Protein AF-A0A7X8YZY7-F1 (afdb_monomer)

Mean predicted aligned error: 15.04 Å

Nearest PDB structures (foldseek):
  6v8i-assembly1_AC  TM=5.244E-01  e=3.153E-03  Dubowvirus dv80alpha
  6j0n-assembly1_b  TM=5.490E-01  e=1.241E-02  Photorhabdus asymbiotica subsp. asymbiotica ATCC 43949
  4v96-assembly1_AX  TM=5.575E-01  e=2.760E-02  Lactococcus phage TP901-1
  8hdr-assembly1_1  TM=3.682E-01  e=1.241E-02  uncultured cyanophage
  2x53-assembly1_U  TM=4.444E-01  e=3.036E-01  Lactococcus virus P2

Foldseek 3Di:
DALVVQQLVQLLVLQQPDDDPPGRPFPEEEEDEDDDPVVVLVVCVPDDPQYKYKYFDCVVVDCVVVPDFPDFGIKIKTKDFPPDDVVCQQPNDPPGDHSVNVVVSSQVSQQQDDTSNFKHKHWDDKDWDDHPPRMTMIMTIITIDGCLLQDQKDWQNHRLADRRWDKDKDKADFDWDWDWDDDPPDPDTDTDTPGTFKIKIKIWGKGKDLDPVRVVVSVVVLVVQLVVQDWTWIQGSVRDTQGRKGWPDKDWDDDWDADPPRRIIMTTIMIMIMRTDD

Sequence (278 aa):
MNSWTAIEAAVRSVLAGLTQGESGLLATVKGQTWRERKAVLAALARERLPAAYVLTVGRDTGEKELRRPGRHLLNVWLAERSLRSEQEGWGGGEEVTGLLTLAARVAEALEGSIVDGDRRLRLIDEQPVSGPVGLLVWEQRYALSRQAEMVAPTFGGRALAGADSEMRVELGPLVRAGSYFAFPGVNGVFERNLGLRQRSIIWRGRLRASDDAALNAIEADIEGELADGQAGAMIDAWGRSHGSCVIRSYKRVGPRGRDELDGSALQDGEIEFVQLLG

Structure (mmCIF, N/CA/C/O backbone):
data_AF-A0A7X8YZY7-F1
#
_entry.id   AF-A0A7X8YZY7-F1
#
loop_
_atom_site.group_PDB
_atom_site.id
_atom_site.type_symbol
_atom_site.label_atom_id
_atom_site.label_alt_id
_atom_site.label_comp_id
_atom_site.label_asym_id
_atom_site.label_entity_id
_atom_site.label_seq_id
_atom_site.pdbx_PDB_ins_code
_atom_site.Cartn_x
_atom_site.Cartn_y
_atom_site.Cartn_z
_atom_site.occupancy
_atom_site.B_iso_or_equiv
_atom_site.auth_seq_id
_atom_site.auth_comp_id
_atom_site.auth_asym_id
_atom_site.auth_atom_id
_atom_site.pdbx_PDB_model_num
ATOM 1 N N . MET A 1 1 ? -3.995 -20.242 -5.921 1.00 53.00 1 MET A N 1
ATOM 2 C CA . MET A 1 1 ? -2.724 -19.629 -6.375 1.00 53.00 1 MET A CA 1
ATOM 3 C C . MET A 1 1 ? -2.123 -18.912 -5.167 1.00 53.00 1 MET A C 1
ATOM 5 O O . MET A 1 1 ? -2.901 -18.369 -4.398 1.00 53.00 1 MET A O 1
ATOM 9 N N . ASN A 1 2 ? -0.813 -18.999 -4.907 1.00 72.38 2 ASN A N 1
ATOM 10 C CA . ASN A 1 2 ? -0.202 -18.349 -3.731 1.00 72.38 2 ASN A CA 1
ATOM 11 C C . ASN A 1 2 ? -0.193 -16.821 -3.949 1.00 72.38 2 ASN A C 1
ATOM 13 O O . ASN A 1 2 ? 0.110 -16.382 -5.060 1.00 72.38 2 ASN A O 1
ATOM 17 N N . SER A 1 3 ? -0.507 -16.019 -2.931 1.00 74.69 3 SER A N 1
ATOM 18 C CA . SER A 1 3 ? -0.567 -14.547 -3.029 1.00 74.69 3 SER A CA 1
ATOM 19 C C . SER A 1 3 ? 0.730 -13.946 -3.593 1.00 74.69 3 SER A C 1
ATOM 21 O O . SER A 1 3 ? 0.697 -13.083 -4.462 1.00 74.69 3 SER A O 1
ATOM 23 N N . TRP A 1 4 ? 1.894 -14.507 -3.249 1.00 79.31 4 TRP A N 1
ATOM 24 C CA . TRP A 1 4 ? 3.181 -14.117 -3.844 1.00 79.31 4 TRP A CA 1
ATOM 25 C C . TRP A 1 4 ? 3.262 -14.306 -5.363 1.00 79.31 4 TRP A C 1
ATOM 27 O O . TRP A 1 4 ? 3.805 -13.457 -6.063 1.00 79.31 4 TRP A O 1
ATOM 37 N N . THR A 1 5 ? 2.718 -15.409 -5.885 1.00 83.25 5 THR A N 1
ATOM 38 C CA . THR A 1 5 ? 2.695 -15.661 -7.336 1.00 83.25 5 THR A CA 1
ATOM 39 C C . THR A 1 5 ? 1.708 -14.753 -8.064 1.00 83.25 5 THR A C 1
ATOM 41 O O . THR A 1 5 ? 1.965 -14.393 -9.208 1.00 83.25 5 THR A O 1
ATOM 44 N N . ALA A 1 6 ? 0.617 -14.352 -7.405 1.00 84.62 6 ALA A N 1
ATOM 45 C CA . ALA A 1 6 ? -0.346 -13.406 -7.958 1.00 84.62 6 ALA A CA 1
ATOM 46 C C . ALA A 1 6 ? 0.235 -11.984 -8.025 1.00 84.62 6 ALA A C 1
ATOM 48 O O . ALA A 1 6 ? 0.139 -11.339 -9.065 1.00 84.62 6 ALA A O 1
ATOM 49 N N . ILE A 1 7 ? 0.922 -11.539 -6.965 1.00 86.19 7 ILE A N 1
ATOM 50 C CA . ILE A 1 7 ? 1.649 -10.260 -6.938 1.00 86.19 7 ILE A CA 1
ATOM 51 C C . ILE A 1 7 ? 2.710 -10.225 -8.044 1.00 86.19 7 ILE A C 1
ATOM 53 O O . ILE A 1 7 ? 2.736 -9.295 -8.844 1.00 86.19 7 ILE A O 1
ATOM 57 N N . GLU A 1 8 ? 3.563 -11.252 -8.125 1.00 90.12 8 GLU A N 1
ATOM 58 C CA . GLU A 1 8 ? 4.605 -11.344 -9.155 1.00 90.12 8 GLU A CA 1
ATOM 59 C C . GLU A 1 8 ? 4.004 -11.289 -10.568 1.00 90.12 8 GLU A C 1
ATOM 61 O O . GLU A 1 8 ? 4.487 -10.542 -11.417 1.00 90.12 8 GLU A O 1
ATOM 66 N N . ALA A 1 9 ? 2.931 -12.043 -10.823 1.00 89.12 9 ALA A N 1
ATOM 67 C CA . ALA A 1 9 ? 2.257 -12.051 -12.117 1.00 89.12 9 ALA A CA 1
ATOM 68 C C . ALA A 1 9 ? 1.638 -10.688 -12.466 1.00 89.12 9 ALA A C 1
ATOM 70 O O . ALA A 1 9 ? 1.781 -10.238 -13.602 1.00 89.12 9 ALA A O 1
ATOM 71 N N . ALA A 1 10 ? 1.007 -10.017 -11.500 1.00 90.19 10 ALA A N 1
ATOM 72 C CA . ALA A 1 10 ? 0.410 -8.699 -11.695 1.00 90.19 10 ALA A CA 1
ATOM 73 C C . ALA A 1 10 ? 1.472 -7.648 -12.049 1.00 90.19 10 ALA A C 1
ATOM 75 O O . ALA A 1 10 ? 1.340 -6.965 -13.062 1.00 90.19 10 ALA A O 1
ATOM 76 N N . VAL A 1 11 ? 2.575 -7.589 -11.294 1.00 91.81 11 VAL A N 1
ATOM 77 C CA . VAL A 1 11 ? 3.687 -6.666 -11.585 1.00 91.81 11 VAL A CA 1
ATOM 78 C C . VAL A 1 11 ? 4.278 -6.945 -12.960 1.00 91.81 11 VAL A C 1
ATOM 80 O O . VAL A 1 11 ? 4.468 -6.027 -13.752 1.00 91.81 11 VAL A O 1
ATOM 83 N N . ARG A 1 12 ? 4.519 -8.217 -13.295 1.00 93.69 12 ARG A N 1
ATOM 84 C CA . ARG A 1 12 ? 5.022 -8.587 -14.625 1.00 93.69 12 ARG A CA 1
ATOM 85 C C . ARG A 1 12 ? 4.072 -8.160 -15.740 1.00 93.69 12 ARG A C 1
ATOM 87 O O . ARG A 1 12 ? 4.550 -7.748 -16.789 1.00 93.69 12 ARG A O 1
ATOM 94 N N . SER A 1 13 ? 2.762 -8.254 -15.518 1.00 91.19 13 SER A N 1
ATOM 95 C CA . SER A 1 13 ? 1.757 -7.810 -16.483 1.00 91.19 13 SER A CA 1
ATOM 96 C C . SER A 1 13 ? 1.811 -6.300 -16.704 1.00 91.19 13 SER A C 1
ATOM 98 O O . SER A 1 13 ? 1.762 -5.869 -17.852 1.00 91.19 13 SER A O 1
ATOM 100 N N . VAL A 1 14 ? 1.951 -5.505 -15.636 1.00 91.44 14 VAL A N 1
ATOM 101 C CA . VAL A 1 14 ? 2.101 -4.043 -15.743 1.00 91.44 14 VAL A CA 1
ATOM 102 C C . VAL A 1 14 ? 3.356 -3.699 -16.546 1.00 91.44 14 VAL A C 1
ATOM 104 O O . VAL A 1 14 ? 3.281 -2.965 -17.526 1.00 91.44 14 VAL A O 1
ATOM 107 N N . LEU A 1 15 ? 4.495 -4.301 -16.195 1.00 93.31 15 LEU A N 1
ATOM 108 C CA . LEU A 1 15 ? 5.773 -4.051 -16.869 1.00 93.31 15 LEU A CA 1
ATOM 109 C C . LEU A 1 15 ? 5.773 -4.485 -18.339 1.00 93.31 15 LEU A C 1
ATOM 111 O O . LEU A 1 15 ? 6.316 -3.783 -19.187 1.00 93.31 15 LEU A O 1
ATOM 115 N N . ALA A 1 16 ? 5.163 -5.629 -18.655 1.00 91.06 16 ALA A N 1
ATOM 116 C CA . ALA A 1 16 ? 5.052 -6.119 -20.028 1.00 91.06 16 ALA A CA 1
ATOM 117 C C . ALA A 1 16 ? 4.124 -5.252 -20.898 1.00 91.06 16 ALA A C 1
ATOM 119 O O . ALA A 1 16 ? 4.235 -5.289 -22.120 1.00 91.06 16 ALA A O 1
ATOM 120 N N . GLY A 1 17 ? 3.221 -4.482 -20.279 1.00 90.00 17 GLY A N 1
ATOM 121 C CA . GLY A 1 17 ? 2.345 -3.531 -20.962 1.00 90.00 17 GLY A CA 1
ATOM 122 C C . GLY A 1 17 ? 3.005 -2.189 -21.293 1.00 90.00 17 GLY A C 1
ATOM 123 O O . GLY A 1 17 ? 2.413 -1.393 -22.021 1.00 90.00 17 GLY A O 1
ATOM 124 N N . LEU A 1 18 ? 4.214 -1.917 -20.788 1.00 90.31 18 LEU A N 1
ATOM 125 C CA . LEU A 1 18 ? 4.919 -0.669 -21.074 1.00 90.31 18 LEU A CA 1
ATOM 126 C C . LEU A 1 18 ? 5.416 -0.643 -22.517 1.00 90.31 18 LEU A C 1
ATOM 128 O O . LEU A 1 18 ? 6.066 -1.578 -22.986 1.00 90.31 18 LEU A O 1
ATOM 132 N N . THR A 1 19 ? 5.146 0.460 -23.211 1.00 87.81 19 THR A N 1
ATOM 133 C CA . THR A 1 19 ? 5.473 0.642 -24.628 1.00 87.81 19 THR A CA 1
ATOM 134 C C . THR A 1 19 ? 6.250 1.934 -24.874 1.00 87.81 19 THR A C 1
ATOM 136 O O . THR A 1 19 ? 6.157 2.908 -24.124 1.00 87.81 19 THR A O 1
ATOM 139 N N . GLN A 1 20 ? 7.042 1.925 -25.943 1.00 81.12 20 GLN A N 1
ATOM 140 C CA . GLN A 1 20 ? 7.715 3.076 -26.530 1.00 81.12 20 GLN A CA 1
ATOM 141 C C . GLN A 1 20 ? 7.409 3.075 -28.034 1.00 81.12 20 GLN A C 1
ATOM 143 O O . GLN A 1 20 ? 7.923 2.246 -28.792 1.00 81.12 20 GLN A O 1
ATOM 148 N N . GLY A 1 21 ? 6.519 3.976 -28.458 1.00 81.75 21 GLY A N 1
ATOM 149 C CA . GLY A 1 21 ? 5.945 3.941 -29.805 1.00 81.75 21 GLY A CA 1
ATOM 150 C C . GLY A 1 21 ? 5.121 2.667 -30.019 1.00 81.75 21 GLY A C 1
ATOM 151 O O . GLY A 1 21 ? 4.280 2.329 -29.193 1.00 81.75 21 GLY A O 1
ATOM 152 N N . GLU A 1 22 ? 5.392 1.941 -31.104 1.00 76.62 22 GLU A N 1
ATOM 153 C CA . GLU A 1 22 ? 4.719 0.672 -31.437 1.00 76.62 22 GLU A CA 1
ATOM 154 C C . GLU A 1 22 ? 5.388 -0.564 -30.803 1.00 76.62 22 GLU A C 1
ATOM 156 O O . GLU A 1 22 ? 4.932 -1.692 -30.986 1.00 76.62 22 GLU A O 1
ATOM 161 N N . SER A 1 23 ? 6.484 -0.370 -30.062 1.00 82.12 23 SER A N 1
ATOM 162 C CA . SER A 1 23 ? 7.298 -1.451 -29.500 1.00 82.12 23 SER A CA 1
ATOM 163 C C . SER A 1 23 ? 7.207 -1.518 -27.975 1.00 82.12 23 SER A C 1
ATOM 165 O O . SER A 1 23 ? 6.950 -0.515 -27.311 1.00 82.12 23 SER A O 1
ATOM 167 N N . GLY A 1 24 ? 7.411 -2.706 -27.401 1.00 84.88 24 GLY A N 1
ATOM 168 C CA . GLY A 1 24 ? 7.498 -2.874 -25.949 1.00 84.88 24 GLY A CA 1
ATOM 169 C C . GLY A 1 24 ? 8.742 -2.183 -25.389 1.00 84.88 24 GLY A C 1
ATOM 170 O O . GLY A 1 24 ? 9.829 -2.328 -25.943 1.00 84.88 24 GLY A O 1
ATOM 171 N N . LEU A 1 25 ? 8.583 -1.460 -24.280 1.00 87.44 25 LEU A N 1
ATOM 172 C CA . LEU A 1 25 ? 9.667 -0.739 -23.606 1.00 87.44 25 LEU A CA 1
ATOM 173 C C . LEU A 1 25 ? 10.732 -1.701 -23.049 1.00 87.44 25 LEU A C 1
ATOM 175 O O . LEU A 1 25 ? 11.916 -1.383 -23.021 1.00 87.44 25 LEU A O 1
ATOM 179 N N . LEU A 1 26 ? 10.305 -2.887 -22.606 1.00 90.62 26 LEU A N 1
ATOM 180 C CA . LEU A 1 26 ? 11.163 -3.944 -22.077 1.00 90.62 26 LEU A CA 1
ATOM 181 C C . LEU A 1 26 ? 11.112 -5.152 -23.014 1.00 90.62 26 LEU A C 1
ATOM 183 O O . LEU A 1 26 ? 10.039 -5.675 -23.313 1.00 90.62 26 LEU A O 1
ATOM 187 N N . ALA A 1 27 ? 12.276 -5.641 -23.439 1.00 89.81 27 ALA A N 1
ATOM 188 C CA . ALA A 1 27 ? 12.377 -6.840 -24.264 1.00 89.81 27 ALA A CA 1
ATOM 189 C C . ALA A 1 27 ? 12.099 -8.120 -23.460 1.00 89.81 27 ALA A C 1
ATOM 191 O O . ALA A 1 27 ? 11.593 -9.100 -24.011 1.00 89.81 27 ALA A O 1
ATOM 192 N N . THR A 1 28 ? 12.426 -8.117 -22.163 1.00 92.25 28 THR A N 1
ATOM 193 C CA . THR A 1 28 ? 12.235 -9.272 -21.278 1.00 92.25 28 THR A CA 1
ATOM 194 C C . THR A 1 28 ? 11.689 -8.854 -19.916 1.00 92.25 28 THR A C 1
ATOM 196 O O . THR A 1 28 ? 12.276 -8.009 -19.246 1.00 92.25 28 THR A O 1
ATOM 199 N N . VAL A 1 29 ? 10.623 -9.515 -19.450 1.00 92.50 29 VAL A N 1
ATOM 200 C CA . VAL A 1 29 ? 10.089 -9.350 -18.087 1.00 92.50 29 VAL A CA 1
ATOM 201 C C . VAL A 1 29 ? 9.912 -10.715 -17.420 1.00 92.50 29 VAL A C 1
ATOM 203 O O . VAL A 1 29 ? 9.089 -11.536 -17.842 1.00 92.50 29 VAL A O 1
ATOM 206 N N . LYS A 1 30 ? 10.670 -10.973 -16.352 1.00 91.19 30 LYS A N 1
ATOM 207 C CA . LYS A 1 30 ? 10.642 -12.251 -15.621 1.00 91.19 30 LYS A CA 1
ATOM 208 C C . LYS A 1 30 ? 10.439 -12.039 -14.131 1.00 91.19 30 LYS A C 1
ATOM 210 O O . LYS A 1 30 ? 10.778 -10.997 -13.586 1.00 91.19 30 LYS A O 1
ATOM 215 N N . GLY A 1 31 ? 9.878 -13.047 -13.477 1.00 85.75 31 GLY A N 1
ATOM 216 C CA . GLY A 1 31 ? 9.800 -13.104 -12.026 1.00 85.75 31 GLY A CA 1
ATOM 217 C C . GLY A 1 31 ? 10.706 -14.203 -11.494 1.00 85.75 31 GLY A C 1
ATOM 218 O O . GLY A 1 31 ? 10.871 -15.250 -12.126 1.00 85.75 31 GLY A O 1
ATOM 219 N N . GLN A 1 32 ? 11.350 -13.940 -10.364 1.00 81.50 32 GLN A N 1
ATOM 220 C CA . GLN A 1 32 ? 12.267 -14.879 -9.738 1.00 81.50 32 GLN A CA 1
ATOM 221 C C . GLN A 1 32 ? 12.219 -14.722 -8.220 1.00 81.50 32 GLN A C 1
ATOM 223 O O . GLN A 1 32 ? 12.195 -13.623 -7.680 1.00 81.50 32 GLN A O 1
ATOM 228 N N . THR A 1 33 ? 12.246 -15.839 -7.494 1.00 75.31 33 THR A N 1
ATOM 229 C CA . THR A 1 33 ? 12.370 -15.771 -6.032 1.00 75.31 33 THR A CA 1
ATOM 230 C C . THR A 1 33 ? 13.780 -15.331 -5.666 1.00 75.31 33 THR A C 1
ATOM 232 O O . THR A 1 33 ? 14.752 -15.910 -6.161 1.00 75.31 33 THR A O 1
ATOM 235 N N . TRP A 1 34 ? 13.890 -14.324 -4.798 1.00 71.12 34 TRP A N 1
ATOM 236 C CA . TRP A 1 34 ? 15.180 -13.858 -4.309 1.00 71.12 34 TRP A CA 1
ATOM 237 C C . TRP A 1 34 ? 15.916 -14.998 -3.592 1.00 71.12 34 TRP A C 1
ATOM 239 O O . TRP A 1 34 ? 15.429 -15.519 -2.594 1.00 71.12 34 TRP A O 1
ATOM 249 N N . ARG A 1 35 ? 17.082 -15.395 -4.117 1.00 69.75 35 ARG A N 1
ATOM 250 C CA . ARG A 1 35 ? 17.991 -16.361 -3.476 1.00 69.75 35 ARG A CA 1
ATOM 251 C C . ARG A 1 35 ? 19.342 -15.714 -3.223 1.00 69.75 35 ARG A C 1
ATOM 253 O O . ARG A 1 35 ? 19.668 -15.362 -2.098 1.00 69.75 35 ARG A O 1
ATOM 260 N N . GLU A 1 36 ? 20.096 -15.505 -4.300 1.00 80.19 36 GLU A N 1
ATOM 261 C CA . GLU A 1 36 ? 21.426 -14.907 -4.266 1.00 80.19 36 GLU A CA 1
ATOM 262 C C . GLU A 1 36 ? 21.591 -13.880 -5.385 1.00 80.19 36 GLU A C 1
ATOM 264 O O . GLU A 1 36 ? 21.345 -14.168 -6.560 1.00 80.19 36 GLU A O 1
ATOM 269 N N . ARG A 1 37 ? 22.106 -12.699 -5.025 1.00 83.00 37 ARG A N 1
ATOM 270 C CA . ARG A 1 37 ? 22.392 -11.587 -5.945 1.00 83.00 37 ARG A CA 1
ATOM 271 C C . ARG A 1 37 ? 23.213 -12.014 -7.164 1.00 83.00 37 ARG A C 1
ATOM 273 O O . ARG A 1 37 ? 22.888 -11.638 -8.286 1.00 83.00 37 ARG A O 1
ATOM 280 N N . LYS A 1 38 ? 24.253 -12.828 -6.962 1.00 85.69 38 LYS A N 1
ATOM 281 C CA . LYS A 1 38 ? 25.151 -13.278 -8.040 1.00 85.69 38 LYS A CA 1
ATOM 282 C C . LYS A 1 38 ? 24.426 -14.132 -9.085 1.00 85.69 38 LYS A C 1
ATOM 284 O O . LYS A 1 38 ? 24.673 -13.973 -10.277 1.00 85.69 38 LYS A O 1
ATOM 289 N N . ALA A 1 39 ? 23.516 -15.002 -8.648 1.00 85.94 39 ALA A N 1
ATOM 290 C CA . ALA A 1 39 ? 22.736 -15.851 -9.542 1.00 85.94 39 ALA A CA 1
ATOM 291 C C . ALA A 1 39 ? 21.736 -15.033 -10.375 1.00 85.94 39 ALA A C 1
ATOM 293 O O . ALA A 1 39 ? 21.585 -15.287 -11.568 1.00 85.94 39 ALA A O 1
ATOM 294 N N . VAL A 1 40 ? 21.101 -14.026 -9.765 1.00 87.19 40 VAL A N 1
ATOM 295 C CA . VAL A 1 40 ? 20.166 -13.125 -10.458 1.00 87.19 40 VAL A CA 1
ATOM 296 C C . VAL A 1 40 ? 20.893 -12.288 -11.515 1.00 87.19 40 VAL A C 1
ATOM 298 O O . VAL A 1 40 ? 20.447 -12.236 -12.657 1.00 87.19 40 VAL A O 1
ATOM 301 N N . LEU A 1 41 ? 22.057 -11.717 -11.184 1.00 88.56 41 LEU A N 1
ATOM 302 C CA . LEU A 1 41 ? 22.882 -10.973 -12.147 1.00 88.56 41 LEU A CA 1
ATOM 303 C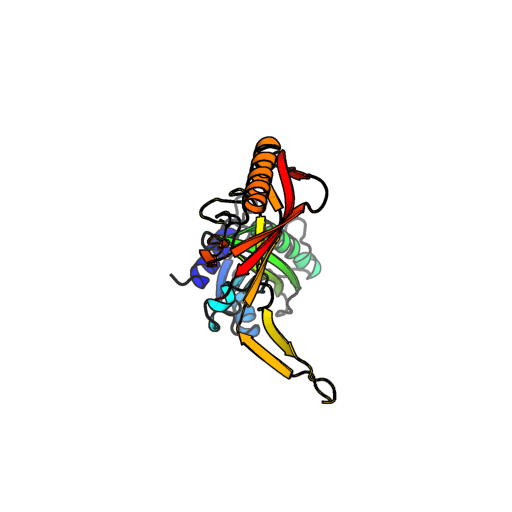 C . LEU A 1 41 ? 23.339 -11.848 -13.323 1.00 88.56 41 LEU A C 1
ATOM 305 O O . LEU A 1 41 ? 23.289 -11.417 -14.472 1.00 88.56 41 LEU A O 1
ATOM 309 N N . ALA A 1 42 ? 23.758 -13.087 -13.052 1.00 87.69 42 ALA A N 1
ATOM 310 C CA . ALA A 1 42 ? 24.164 -14.023 -14.099 1.00 87.69 42 ALA A CA 1
ATOM 311 C C . ALA A 1 42 ? 23.000 -14.429 -15.018 1.00 87.69 42 ALA A C 1
ATOM 313 O O . ALA A 1 42 ? 23.224 -14.691 -16.199 1.00 87.69 42 ALA A O 1
ATOM 314 N N . ALA A 1 43 ? 21.774 -14.492 -14.487 1.00 88.06 43 ALA A N 1
ATOM 315 C CA . ALA A 1 43 ? 20.575 -14.732 -15.280 1.00 88.06 43 ALA A CA 1
ATOM 316 C C . ALA A 1 43 ? 20.243 -13.513 -16.153 1.00 88.06 43 ALA A C 1
ATOM 318 O O . ALA A 1 43 ? 20.156 -13.664 -17.367 1.00 88.06 43 ALA A O 1
ATOM 319 N N . LEU A 1 44 ? 20.170 -12.315 -15.560 1.00 87.88 44 LEU A N 1
ATOM 320 C CA . LEU A 1 44 ? 19.925 -11.050 -16.267 1.00 87.88 44 LEU A CA 1
ATOM 321 C C . LEU A 1 44 ? 20.904 -10.819 -17.425 1.00 87.88 44 LEU A C 1
ATOM 323 O O . LEU A 1 44 ? 20.490 -10.434 -18.513 1.00 87.88 44 LEU A O 1
ATOM 327 N N . ALA A 1 45 ? 22.191 -11.120 -17.232 1.00 87.25 45 ALA A N 1
ATOM 328 C CA . ALA A 1 45 ? 23.217 -10.947 -18.262 1.00 87.25 45 ALA A CA 1
ATOM 329 C C . ALA A 1 45 ? 22.990 -11.793 -19.535 1.00 87.25 45 ALA A C 1
ATOM 331 O O . ALA A 1 45 ? 23.578 -11.500 -20.580 1.00 87.25 45 ALA A O 1
ATOM 332 N N . ARG A 1 46 ? 22.175 -12.855 -19.453 1.00 89.56 46 ARG A N 1
ATOM 333 C CA . ARG A 1 46 ? 21.851 -13.756 -20.573 1.00 89.56 46 ARG A CA 1
ATOM 334 C C . ARG A 1 46 ? 20.560 -13.376 -21.295 1.00 89.56 46 ARG A C 1
ATOM 336 O O . ARG A 1 46 ? 20.260 -13.976 -22.323 1.00 89.56 46 ARG A O 1
ATOM 343 N N . GLU A 1 47 ? 19.796 -12.430 -20.761 1.00 91.81 47 GLU A N 1
ATOM 344 C CA . GLU A 1 47 ? 18.521 -12.019 -21.340 1.00 91.81 47 GLU A CA 1
ATOM 345 C C . GLU A 1 47 ? 18.703 -11.032 -22.494 1.00 91.81 47 GLU A C 1
ATOM 347 O O . GLU A 1 47 ? 19.744 -10.387 -22.655 1.00 91.81 47 GLU A O 1
ATOM 352 N N . ARG A 1 48 ? 17.643 -10.890 -23.293 1.00 89.56 48 ARG A N 1
ATOM 353 C CA . ARG A 1 48 ? 17.536 -9.801 -24.260 1.00 89.56 48 ARG A CA 1
ATOM 354 C C . ARG A 1 48 ? 17.183 -8.519 -23.505 1.00 89.56 48 ARG A C 1
ATOM 356 O O . ARG A 1 48 ? 16.148 -8.481 -22.840 1.00 89.56 48 ARG A O 1
ATOM 363 N N . LEU A 1 49 ? 18.044 -7.510 -23.612 1.00 88.50 49 LEU A N 1
ATOM 364 C CA . LEU A 1 49 ? 17.891 -6.207 -22.955 1.00 88.50 49 LEU A CA 1
ATOM 365 C C . LEU A 1 49 ? 17.154 -5.213 -23.877 1.00 88.50 49 LEU A C 1
ATOM 367 O O . LEU A 1 49 ? 17.243 -5.392 -25.100 1.00 88.50 49 LEU A O 1
ATOM 371 N N . PRO A 1 50 ? 16.415 -4.222 -23.340 1.00 90.75 50 PRO A N 1
ATOM 372 C CA . PRO A 1 50 ? 16.211 -3.919 -21.913 1.00 90.75 50 PRO A CA 1
ATOM 373 C C . PRO A 1 50 ? 15.428 -5.014 -21.172 1.00 90.75 50 PRO A C 1
ATOM 375 O O . PRO A 1 50 ? 14.485 -5.582 -21.728 1.00 90.75 50 PRO A O 1
ATOM 378 N N . ALA A 1 51 ? 15.799 -5.338 -19.930 1.00 92.94 51 ALA A N 1
ATOM 379 C CA . ALA A 1 51 ? 15.136 -6.399 -19.161 1.00 92.94 51 ALA A CA 1
ATOM 380 C C . ALA A 1 51 ? 14.751 -5.969 -17.741 1.00 92.94 51 ALA A C 1
ATOM 382 O O . ALA A 1 51 ? 15.474 -5.212 -17.098 1.00 92.94 51 ALA A O 1
ATOM 383 N N . ALA A 1 52 ? 13.642 -6.516 -17.237 1.00 94.12 52 ALA A N 1
ATOM 384 C CA . ALA A 1 52 ? 13.166 -6.317 -15.872 1.00 94.12 52 ALA A CA 1
ATOM 385 C C . ALA A 1 52 ? 12.951 -7.647 -15.141 1.00 94.12 52 ALA A C 1
ATOM 387 O O . ALA A 1 52 ? 12.282 -8.560 -15.641 1.00 94.12 52 ALA A O 1
ATOM 388 N N . TYR A 1 53 ? 13.509 -7.755 -13.939 1.00 93.94 53 TYR A N 1
ATOM 389 C CA . TYR A 1 53 ? 13.342 -8.896 -13.044 1.00 93.94 53 TYR A CA 1
ATOM 390 C C . TYR A 1 53 ? 12.567 -8.480 -11.802 1.00 93.94 53 TYR A C 1
ATOM 392 O O . TYR A 1 53 ? 13.000 -7.613 -11.051 1.00 93.94 53 TYR A O 1
ATOM 400 N N . VAL A 1 54 ? 11.441 -9.144 -11.564 1.00 92.06 54 VAL A N 1
ATOM 401 C CA . VAL A 1 54 ? 10.603 -8.967 -10.379 1.00 92.06 54 VAL A CA 1
ATOM 402 C C . VAL A 1 54 ? 11.034 -9.984 -9.327 1.00 92.06 54 VAL A C 1
ATOM 404 O O . VAL A 1 54 ? 10.891 -11.192 -9.526 1.00 92.06 54 VAL A O 1
ATOM 407 N N . LEU A 1 55 ? 11.587 -9.509 -8.214 1.00 89.50 55 LEU A N 1
ATOM 408 C CA . LEU A 1 55 ? 12.161 -10.341 -7.162 1.00 89.50 55 LEU A CA 1
ATOM 409 C C . LEU A 1 55 ? 11.369 -10.179 -5.867 1.00 89.50 55 LEU A C 1
ATOM 411 O O . LEU A 1 55 ? 11.380 -9.124 -5.240 1.00 89.50 55 LEU A O 1
ATOM 415 N N . THR A 1 56 ? 10.696 -11.241 -5.434 1.00 84.69 56 THR A N 1
ATOM 416 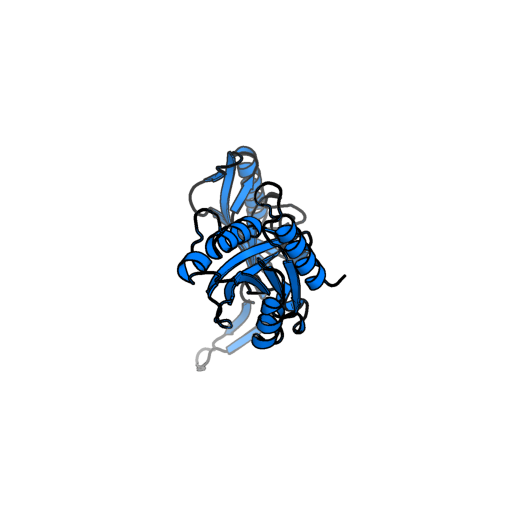C CA . THR A 1 56 ? 9.964 -11.248 -4.159 1.00 84.69 56 THR A CA 1
ATOM 417 C C . THR A 1 56 ? 10.925 -11.508 -3.001 1.00 84.69 56 THR A C 1
ATOM 419 O O . THR A 1 56 ? 11.568 -12.565 -2.960 1.00 84.69 56 THR A O 1
ATOM 422 N N . VAL A 1 57 ? 10.996 -10.583 -2.046 1.00 75.31 57 VAL A N 1
ATOM 423 C CA . VAL A 1 57 ? 11.826 -10.679 -0.840 1.00 75.31 57 VAL A CA 1
ATOM 424 C C . VAL A 1 57 ? 10.970 -11.249 0.294 1.00 75.31 57 VAL A C 1
ATOM 426 O O . VAL A 1 57 ? 9.923 -10.704 0.624 1.00 75.31 57 VAL A O 1
ATOM 429 N N . GLY A 1 58 ? 11.388 -12.371 0.890 1.00 66.06 58 GLY A N 1
ATOM 430 C CA . GLY A 1 58 ? 10.649 -13.001 1.998 1.00 66.06 58 GLY A CA 1
ATOM 431 C C . GLY A 1 58 ? 9.580 -14.023 1.594 1.00 66.06 58 GLY A C 1
ATOM 432 O O . GLY A 1 58 ? 8.792 -14.438 2.445 1.00 66.06 58 GLY A O 1
ATOM 433 N N . ARG A 1 59 ? 9.576 -14.513 0.346 1.00 61.81 59 ARG A N 1
ATOM 434 C CA . ARG A 1 59 ? 8.694 -15.623 -0.075 1.00 61.81 59 ARG A CA 1
ATOM 435 C C . ARG A 1 59 ? 8.807 -16.841 0.855 1.00 61.81 59 ARG A C 1
ATOM 437 O O . ARG A 1 59 ? 7.796 -17.457 1.182 1.00 61.81 59 ARG A O 1
ATOM 444 N N . ASP A 1 60 ? 10.016 -17.120 1.344 1.00 62.41 60 ASP A N 1
ATOM 445 C CA . ASP A 1 60 ? 10.310 -18.257 2.228 1.00 62.41 60 ASP A CA 1
ATOM 446 C C . ASP A 1 60 ? 9.815 -18.051 3.673 1.00 62.41 60 ASP A C 1
ATOM 448 O O . ASP A 1 60 ? 9.665 -19.010 4.426 1.00 62.41 60 ASP A O 1
ATOM 452 N N . THR A 1 61 ? 9.504 -16.809 4.065 1.00 59.12 61 THR A N 1
ATOM 453 C CA . THR A 1 61 ? 9.000 -16.464 5.411 1.00 59.12 61 THR A CA 1
ATOM 454 C C . THR A 1 61 ? 7.471 -16.550 5.551 1.00 59.12 61 THR A C 1
ATOM 456 O O . THR A 1 61 ? 6.931 -16.374 6.646 1.00 59.12 61 THR A O 1
ATOM 459 N N . GLY A 1 62 ? 6.763 -16.879 4.463 1.00 61.56 62 GLY A N 1
ATOM 460 C CA . GLY A 1 62 ? 5.311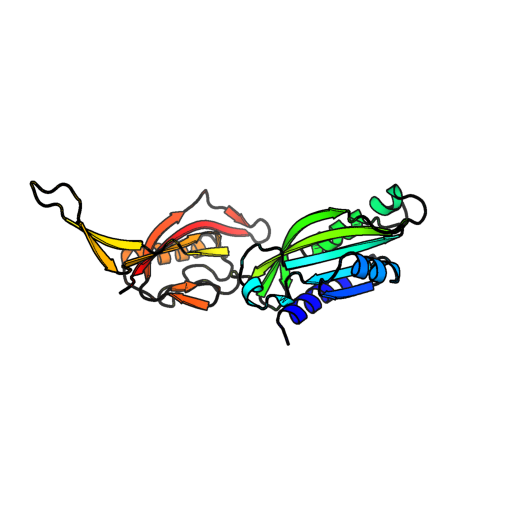 -17.083 4.433 1.00 61.56 62 GLY A CA 1
ATOM 461 C C . GLY A 1 62 ? 4.473 -15.796 4.380 1.00 61.56 62 GLY A C 1
ATOM 462 O O . GLY A 1 62 ? 4.978 -14.677 4.349 1.00 61.56 62 GLY A O 1
ATOM 463 N N . GLU A 1 63 ? 3.144 -15.944 4.372 1.00 64.94 63 GLU A N 1
ATOM 464 C CA . GLU A 1 63 ? 2.188 -14.833 4.185 1.00 64.94 63 GLU A CA 1
ATOM 465 C C . GLU A 1 63 ? 2.101 -13.845 5.359 1.00 64.94 63 GLU A C 1
ATOM 467 O O . GLU A 1 63 ? 1.459 -12.802 5.252 1.00 64.94 63 GLU A O 1
ATOM 472 N N . LYS A 1 64 ? 2.721 -14.142 6.506 1.00 62.25 64 LYS A N 1
ATOM 473 C CA . LYS A 1 64 ? 2.702 -13.230 7.662 1.00 62.25 64 LYS A CA 1
ATOM 474 C C . LYS A 1 64 ? 3.417 -11.914 7.356 1.00 62.25 64 LYS A C 1
ATOM 476 O O . LYS A 1 64 ? 3.012 -10.878 7.878 1.00 62.25 64 LYS A O 1
ATOM 481 N N . GLU A 1 65 ? 4.436 -11.951 6.502 1.00 62.53 65 GLU A N 1
ATOM 482 C CA . GLU A 1 65 ? 5.190 -10.758 6.114 1.00 62.53 65 GLU A CA 1
ATOM 483 C C . GLU A 1 65 ? 4.401 -9.826 5.196 1.00 62.53 65 GLU A C 1
ATOM 485 O O . GLU A 1 65 ? 4.470 -8.610 5.352 1.00 62.53 65 GLU A O 1
ATOM 490 N N . LEU A 1 66 ? 3.526 -10.387 4.357 1.00 59.81 66 LEU A N 1
ATOM 491 C CA . LEU A 1 66 ? 2.589 -9.635 3.518 1.00 59.81 66 LEU A CA 1
ATOM 492 C C . LEU A 1 66 ? 1.587 -8.782 4.313 1.00 59.81 66 LEU A C 1
ATOM 494 O O . LEU A 1 66 ? 0.865 -7.982 3.720 1.00 59.81 66 LEU A O 1
ATOM 498 N N . ARG A 1 67 ? 1.479 -8.997 5.631 1.00 57.00 67 ARG A N 1
ATOM 499 C CA . ARG A 1 67 ? 0.554 -8.283 6.524 1.00 57.00 67 ARG A CA 1
ATOM 500 C C . ARG A 1 67 ? 1.216 -7.113 7.252 1.00 57.00 67 ARG A C 1
ATOM 502 O O . ARG A 1 67 ? 0.518 -6.379 7.949 1.00 57.00 67 ARG A O 1
ATOM 509 N N . ARG A 1 68 ? 2.540 -6.947 7.145 1.00 55.91 68 ARG A N 1
ATOM 510 C CA . ARG A 1 68 ? 3.266 -5.854 7.803 1.00 55.91 68 ARG A CA 1
ATOM 511 C C . ARG A 1 68 ? 3.307 -4.629 6.881 1.00 55.91 68 ARG A C 1
ATOM 513 O O . ARG A 1 68 ? 3.901 -4.720 5.810 1.00 55.91 68 ARG A O 1
ATOM 520 N N . PRO A 1 69 ? 2.699 -3.497 7.271 1.00 52.56 69 PRO A N 1
ATOM 521 C CA . PRO A 1 69 ? 2.653 -2.312 6.422 1.00 52.56 69 PRO A CA 1
ATOM 522 C C . PRO A 1 69 ? 4.047 -1.708 6.230 1.00 52.56 69 PRO A C 1
ATOM 524 O O . PRO A 1 69 ? 4.850 -1.690 7.164 1.00 52.56 69 PRO A O 1
ATOM 527 N N . GLY A 1 70 ? 4.315 -1.197 5.024 1.00 54.00 70 GLY A N 1
ATOM 528 C CA . GLY A 1 70 ? 5.535 -0.445 4.705 1.00 54.00 70 GLY A CA 1
ATOM 529 C C . GLY A 1 70 ? 6.817 -1.279 4.667 1.00 54.00 70 GLY A C 1
ATOM 530 O O . GLY A 1 70 ? 7.903 -0.720 4.546 1.00 54.00 70 GLY A O 1
ATOM 531 N N . ARG A 1 71 ? 6.724 -2.610 4.781 1.00 68.06 71 ARG A N 1
ATOM 532 C CA . ARG A 1 71 ? 7.899 -3.472 4.674 1.00 68.06 71 ARG A CA 1
ATOM 533 C C . ARG A 1 71 ? 8.294 -3.613 3.209 1.00 68.06 71 ARG A C 1
ATOM 535 O O . ARG A 1 71 ? 7.446 -3.818 2.343 1.00 68.06 71 ARG A O 1
ATOM 542 N N . HIS A 1 72 ? 9.596 -3.552 2.961 1.00 76.56 72 HIS A N 1
ATOM 543 C CA . HIS A 1 72 ? 10.188 -3.932 1.688 1.00 76.56 72 HIS A CA 1
ATOM 544 C C . HIS A 1 72 ? 9.931 -5.418 1.410 1.00 76.56 72 HIS A C 1
ATOM 546 O O . HIS A 1 72 ? 10.344 -6.281 2.188 1.00 76.56 72 HIS A O 1
ATOM 552 N N . LEU A 1 73 ? 9.209 -5.705 0.327 1.00 80.12 73 LEU A N 1
ATOM 553 C CA . LEU A 1 73 ? 8.772 -7.064 -0.020 1.00 80.12 73 LEU A CA 1
ATOM 554 C C . LEU A 1 73 ? 9.029 -7.412 -1.491 1.00 80.12 73 LEU A C 1
ATOM 556 O O . LEU A 1 73 ? 8.955 -8.583 -1.871 1.00 80.12 73 LEU A O 1
ATOM 560 N N . LEU A 1 74 ? 9.352 -6.420 -2.320 1.00 88.56 74 LEU A N 1
ATOM 561 C CA . LEU A 1 74 ? 9.548 -6.586 -3.752 1.00 88.56 74 LEU A CA 1
ATOM 562 C C . LEU A 1 74 ? 10.728 -5.738 -4.231 1.00 88.56 74 LEU A C 1
ATOM 564 O O . LEU A 1 74 ? 10.846 -4.573 -3.862 1.00 88.56 74 LEU A O 1
ATOM 568 N N . ASN A 1 75 ? 11.568 -6.315 -5.081 1.00 91.12 75 ASN A N 1
ATOM 569 C CA . ASN A 1 75 ? 12.538 -5.590 -5.890 1.00 91.12 75 ASN A CA 1
ATOM 570 C C . ASN A 1 75 ? 12.153 -5.696 -7.357 1.00 91.12 75 ASN A C 1
ATOM 572 O O . ASN A 1 75 ? 11.798 -6.779 -7.823 1.00 91.12 75 ASN A O 1
ATOM 576 N N . VAL A 1 76 ? 12.317 -4.609 -8.095 1.00 92.31 76 VAL A N 1
ATOM 577 C CA . VAL A 1 76 ? 12.368 -4.639 -9.552 1.00 92.31 76 VAL A CA 1
ATOM 578 C C . VAL A 1 76 ? 13.783 -4.271 -9.960 1.00 92.31 76 VAL A C 1
ATOM 580 O O . VAL A 1 76 ? 14.282 -3.199 -9.630 1.00 92.31 76 VAL A O 1
ATOM 583 N N . TRP A 1 77 ? 14.466 -5.208 -10.606 1.00 93.81 77 TRP A N 1
ATOM 584 C CA . TRP A 1 77 ? 15.800 -4.992 -11.148 1.00 93.81 77 TRP A CA 1
ATOM 585 C C . TRP A 1 77 ? 15.693 -4.746 -12.637 1.00 93.81 77 TRP A C 1
ATOM 587 O O . TRP A 1 77 ? 15.265 -5.627 -13.381 1.00 93.81 77 TRP A O 1
ATOM 597 N N . LEU A 1 78 ? 16.098 -3.557 -13.051 1.00 91.69 78 LEU A N 1
ATOM 598 C CA . LEU A 1 78 ? 16.143 -3.134 -14.438 1.00 91.69 78 LEU A CA 1
ATOM 599 C C . LEU A 1 78 ? 17.573 -3.250 -14.927 1.00 91.69 78 LEU A C 1
ATOM 601 O O . LEU A 1 78 ? 18.499 -2.866 -14.213 1.00 91.69 78 LEU A O 1
ATOM 605 N N . ALA A 1 79 ? 17.756 -3.791 -16.123 1.00 91.69 79 ALA A N 1
ATOM 606 C CA . ALA A 1 79 ? 19.071 -3.958 -16.706 1.00 91.69 79 ALA A CA 1
ATOM 607 C C . ALA A 1 79 ? 19.118 -3.477 -18.150 1.00 91.69 79 ALA A C 1
ATOM 609 O O . ALA A 1 79 ? 18.223 -3.777 -18.944 1.00 91.69 79 ALA A O 1
ATOM 610 N N . GLU A 1 80 ? 20.219 -2.804 -18.471 1.00 88.75 80 GLU A N 1
ATOM 611 C CA . GLU A 1 80 ? 20.536 -2.309 -19.805 1.00 88.75 80 GLU A CA 1
ATOM 612 C C . GLU A 1 80 ? 22.014 -2.547 -20.137 1.00 88.75 80 GLU A C 1
ATOM 614 O O . GLU A 1 80 ? 22.864 -2.658 -19.245 1.00 88.75 80 GLU A O 1
ATOM 619 N N . ARG A 1 81 ? 22.338 -2.652 -21.429 1.00 85.19 81 ARG A N 1
ATOM 620 C CA . ARG A 1 81 ? 23.724 -2.761 -21.891 1.00 85.19 81 ARG A CA 1
ATOM 621 C C . ARG A 1 81 ? 24.332 -1.382 -22.096 1.00 85.19 81 ARG A C 1
ATOM 623 O O . ARG A 1 81 ? 23.806 -0.547 -22.821 1.00 85.19 81 ARG A O 1
ATOM 630 N N . SER A 1 82 ? 25.531 -1.202 -21.557 1.00 79.62 82 SER A N 1
ATOM 631 C CA . SER A 1 82 ? 26.413 -0.119 -21.980 1.00 79.62 82 SER A CA 1
ATOM 632 C C . SER A 1 82 ? 27.079 -0.526 -23.299 1.00 79.62 82 SER A C 1
ATOM 634 O O . SER A 1 82 ? 27.987 -1.358 -23.312 1.00 79.62 82 SER A O 1
ATOM 636 N N . LEU A 1 83 ? 26.576 -0.008 -24.425 1.00 70.44 83 LEU A N 1
ATOM 637 C CA . LEU A 1 83 ? 27.068 -0.359 -25.768 1.00 70.44 83 LEU A CA 1
ATOM 638 C C . LEU A 1 83 ? 28.274 0.478 -26.219 1.00 70.44 83 LEU A C 1
ATOM 640 O O . LEU A 1 83 ? 29.072 0.009 -27.027 1.00 70.44 83 LEU A O 1
ATOM 644 N N . ARG A 1 84 ? 28.392 1.716 -25.728 1.00 68.75 84 ARG A N 1
ATOM 645 C CA . ARG A 1 84 ? 29.405 2.694 -26.166 1.00 68.75 84 ARG A CA 1
ATOM 646 C C . ARG A 1 84 ? 30.112 3.340 -24.984 1.00 68.75 84 ARG A C 1
ATOM 648 O O . ARG A 1 84 ? 31.330 3.256 -24.871 1.00 68.75 84 ARG A O 1
ATOM 655 N N . SER A 1 85 ? 29.341 3.951 -24.090 1.00 73.12 85 SER A N 1
ATOM 656 C CA . SER A 1 85 ? 29.825 4.519 -22.836 1.00 73.12 85 SER A CA 1
ATOM 657 C C . SER A 1 85 ? 28.822 4.252 -21.720 1.00 73.12 85 SER A C 1
ATOM 659 O O . SER A 1 85 ? 27.615 4.198 -21.961 1.00 73.12 85 SER A O 1
ATOM 661 N N . GLU A 1 86 ? 29.309 4.106 -20.485 1.00 67.50 86 GLU A N 1
ATOM 662 C CA . GLU A 1 86 ? 28.412 3.942 -19.336 1.00 67.50 86 GLU A CA 1
ATOM 663 C C . GLU A 1 86 ? 27.498 5.157 -19.171 1.00 67.50 86 GLU A C 1
ATOM 665 O O . GLU A 1 86 ? 26.329 4.996 -18.846 1.00 67.50 86 GLU A O 1
ATOM 670 N N . GLN A 1 87 ? 27.995 6.360 -19.464 1.00 68.88 87 GLN A N 1
ATOM 671 C CA . GLN A 1 87 ? 27.226 7.596 -19.351 1.00 68.88 87 GLN A CA 1
ATOM 672 C C . GLN A 1 87 ? 26.015 7.623 -20.300 1.00 68.88 87 GLN A C 1
ATOM 674 O O . GLN A 1 87 ? 24.924 7.991 -19.871 1.00 68.88 87 GLN A O 1
ATOM 679 N N . GLU A 1 88 ? 26.180 7.164 -21.544 1.00 67.31 88 GLU A N 1
ATOM 680 C CA . GLU A 1 88 ? 25.084 7.008 -22.515 1.00 67.31 88 GLU A CA 1
ATOM 681 C C . GLU A 1 88 ? 24.138 5.862 -22.114 1.00 67.31 88 GLU A C 1
ATOM 683 O O . GLU A 1 88 ? 22.929 5.982 -22.262 1.00 67.31 88 GLU A O 1
ATOM 688 N N . GLY A 1 89 ? 24.652 4.778 -21.521 1.00 69.19 89 GLY A N 1
ATOM 689 C CA . GLY A 1 89 ? 23.807 3.701 -20.988 1.00 69.19 89 GLY A CA 1
ATOM 690 C C . GLY A 1 89 ? 22.948 4.127 -19.786 1.00 69.19 89 GLY A C 1
ATOM 691 O O . GLY A 1 89 ? 21.804 3.694 -19.655 1.00 69.19 89 GLY A O 1
ATOM 692 N N . TRP A 1 90 ? 23.469 4.996 -18.914 1.00 74.38 90 TRP A N 1
ATOM 693 C CA . TRP A 1 90 ? 22.732 5.536 -17.767 1.00 74.38 90 TRP A CA 1
ATOM 694 C C . TRP A 1 90 ? 21.722 6.610 -18.182 1.00 74.38 90 TRP A C 1
ATOM 696 O O . TRP A 1 90 ? 20.547 6.519 -17.821 1.00 74.38 90 TRP A O 1
ATOM 706 N N . GLY A 1 91 ? 22.182 7.626 -18.915 1.00 65.44 91 GLY A N 1
ATOM 707 C CA . GLY A 1 91 ? 21.401 8.823 -19.242 1.00 65.44 91 GLY A CA 1
ATOM 708 C C . GLY A 1 91 ? 20.601 8.740 -20.542 1.00 65.44 91 GLY A C 1
ATOM 709 O O . GLY A 1 91 ? 19.649 9.496 -20.707 1.00 65.44 91 GLY A O 1
ATOM 710 N N . GLY A 1 92 ? 20.951 7.817 -21.437 1.00 65.50 92 GLY A N 1
ATOM 711 C CA . GLY A 1 92 ? 20.404 7.739 -22.789 1.00 65.50 92 GLY A CA 1
ATOM 712 C C . GLY A 1 92 ? 21.178 8.590 -23.800 1.00 65.50 92 GLY A C 1
ATOM 713 O O . GLY A 1 92 ? 22.130 9.295 -23.460 1.00 65.50 92 GLY A O 1
ATOM 714 N N . GLY A 1 93 ? 20.754 8.505 -25.059 1.00 66.06 93 GLY A N 1
ATOM 715 C CA . GLY A 1 93 ? 21.264 9.275 -26.198 1.00 66.06 93 GLY A CA 1
ATOM 716 C C . GLY A 1 93 ? 20.143 9.580 -27.198 1.00 66.06 93 GLY A C 1
ATOM 717 O O . GLY A 1 93 ? 18.994 9.224 -26.948 1.00 66.06 93 GLY A O 1
ATOM 718 N N . GLU A 1 94 ? 20.456 10.206 -28.340 1.00 62.50 94 GLU A N 1
ATOM 719 C CA . GLU A 1 94 ? 19.449 10.605 -29.354 1.00 62.50 94 GLU A CA 1
ATOM 720 C C . GLU A 1 94 ? 18.546 9.451 -29.826 1.00 62.50 94 GLU A C 1
ATOM 722 O O . GLU A 1 94 ? 17.382 9.675 -30.147 1.00 62.50 94 GLU A O 1
ATOM 727 N N . GLU A 1 95 ? 19.054 8.215 -29.821 1.00 66.12 95 GLU A N 1
ATOM 728 C CA . GLU A 1 95 ? 18.334 7.020 -30.289 1.00 66.12 95 GLU A CA 1
ATOM 729 C C . GLU A 1 95 ? 18.247 5.903 -29.233 1.00 66.12 95 GLU A C 1
ATOM 731 O O . GLU A 1 95 ? 17.752 4.813 -29.518 1.00 66.12 95 GLU A O 1
ATOM 736 N N . VAL A 1 96 ? 18.743 6.141 -28.013 1.00 67.12 96 VAL A N 1
ATOM 737 C CA . VAL A 1 96 ? 18.855 5.112 -26.967 1.00 67.12 96 VAL A CA 1
ATOM 738 C C . VAL A 1 96 ? 18.168 5.583 -25.697 1.00 67.12 96 VAL A C 1
ATOM 740 O O . VAL A 1 96 ? 18.572 6.572 -25.087 1.00 67.12 96 VAL A O 1
ATOM 743 N N . THR A 1 97 ? 17.158 4.837 -25.257 1.00 72.44 97 THR A N 1
ATOM 744 C CA . THR A 1 97 ? 16.528 5.054 -23.953 1.00 72.44 97 THR A CA 1
ATOM 745 C C . THR A 1 97 ? 17.500 4.632 -22.853 1.00 72.44 97 THR A C 1
ATOM 747 O O . THR A 1 97 ? 17.869 3.463 -22.760 1.00 72.44 97 THR A O 1
ATOM 750 N N . GLY A 1 98 ? 17.923 5.585 -22.023 1.00 80.50 98 GLY A N 1
ATOM 751 C CA . GLY A 1 98 ? 18.814 5.323 -20.895 1.00 80.50 98 GLY A CA 1
ATOM 752 C C . GLY A 1 98 ? 18.139 4.521 -19.786 1.00 80.50 98 GLY A C 1
ATOM 753 O O . GLY A 1 98 ? 16.919 4.586 -19.599 1.00 80.50 98 GLY A O 1
ATOM 754 N N . LEU A 1 99 ? 18.945 3.814 -18.992 1.00 83.50 99 LEU A N 1
ATOM 755 C CA . LEU A 1 99 ? 18.460 3.023 -17.860 1.00 83.50 99 LEU A CA 1
ATOM 756 C C . LEU A 1 99 ? 17.695 3.871 -16.831 1.00 83.50 99 LEU A C 1
ATOM 758 O O . LEU A 1 99 ? 16.724 3.388 -16.256 1.00 83.50 99 LEU A O 1
ATOM 762 N N . LEU A 1 100 ? 18.076 5.134 -16.618 1.00 79.56 100 LEU A N 1
ATOM 763 C CA . LEU A 1 100 ? 17.360 6.023 -15.695 1.00 79.56 100 LEU A CA 1
ATOM 764 C C . LEU A 1 100 ? 15.989 6.447 -16.237 1.00 79.56 100 LEU A C 1
ATOM 766 O O . LEU A 1 100 ? 15.030 6.548 -15.477 1.00 79.56 100 LEU A O 1
ATOM 770 N N . THR A 1 101 ? 15.863 6.639 -17.551 1.00 81.69 101 THR A N 1
ATOM 771 C CA . THR A 1 101 ? 14.566 6.904 -18.190 1.00 81.69 101 THR A CA 1
ATOM 772 C C . THR A 1 101 ? 13.661 5.677 -18.107 1.00 81.69 101 THR A C 1
ATOM 774 O O . THR A 1 101 ? 12.481 5.805 -17.787 1.00 81.69 101 THR A O 1
ATOM 777 N N . LEU A 1 102 ? 14.218 4.481 -18.334 1.00 84.50 102 LEU A N 1
ATOM 778 C CA . LEU A 1 102 ? 13.520 3.212 -18.112 1.00 84.50 102 LEU A CA 1
ATOM 779 C C . LEU A 1 102 ? 13.050 3.085 -16.658 1.00 84.50 102 LEU A C 1
ATOM 781 O O . LEU A 1 102 ? 11.883 2.780 -16.422 1.00 84.50 102 LEU A O 1
ATOM 785 N N . ALA A 1 103 ? 13.929 3.371 -15.695 1.00 82.62 103 ALA A N 1
ATOM 786 C CA . ALA A 1 103 ? 13.611 3.344 -14.272 1.00 82.62 103 ALA A CA 1
ATOM 787 C C . ALA A 1 103 ? 12.477 4.305 -13.911 1.00 82.62 103 ALA A C 1
ATOM 789 O O . ALA A 1 103 ? 11.517 3.882 -13.272 1.00 82.62 103 ALA A O 1
ATOM 790 N N . ALA A 1 104 ? 12.518 5.549 -14.390 1.00 78.31 104 ALA A N 1
ATOM 791 C CA . ALA A 1 104 ? 11.460 6.523 -14.141 1.00 78.31 104 ALA A CA 1
ATOM 792 C C . ALA A 1 104 ? 10.099 6.055 -14.681 1.00 78.31 104 ALA A C 1
ATOM 794 O O . ALA A 1 104 ? 9.097 6.127 -13.976 1.00 78.31 104 ALA A O 1
ATOM 795 N N . ARG A 1 105 ? 10.062 5.506 -15.902 1.00 83.31 105 ARG A N 1
ATOM 796 C CA . ARG A 1 105 ? 8.827 4.990 -16.522 1.00 83.31 105 ARG A CA 1
ATOM 797 C C . ARG A 1 105 ? 8.265 3.784 -15.779 1.00 83.31 105 ARG A C 1
ATOM 799 O O . ARG A 1 105 ? 7.054 3.655 -15.628 1.00 83.31 105 ARG A O 1
ATOM 806 N N . VAL A 1 106 ? 9.143 2.898 -15.319 1.00 88.56 106 VAL A N 1
ATOM 807 C CA . VAL A 1 106 ? 8.751 1.747 -14.503 1.00 88.56 106 VAL A CA 1
ATOM 808 C C . VAL A 1 106 ? 8.247 2.196 -13.132 1.00 88.56 106 VAL A C 1
ATOM 810 O O . VAL A 1 106 ? 7.219 1.698 -12.679 1.00 88.56 106 VAL A O 1
ATOM 813 N N . ALA A 1 107 ? 8.923 3.155 -12.497 1.00 78.88 107 ALA A N 1
ATOM 814 C CA . ALA A 1 107 ? 8.493 3.732 -11.231 1.00 78.88 107 ALA A CA 1
ATOM 815 C C . ALA A 1 107 ? 7.106 4.360 -11.359 1.00 78.88 107 ALA A C 1
ATOM 817 O O . ALA A 1 107 ? 6.225 3.998 -10.592 1.00 78.88 107 ALA A O 1
ATOM 818 N N . GLU A 1 108 ? 6.890 5.209 -12.363 1.00 80.25 108 GLU A N 1
ATOM 819 C CA . GLU A 1 108 ? 5.599 5.843 -12.650 1.00 80.25 108 GLU A CA 1
ATOM 820 C C . GLU A 1 108 ? 4.481 4.812 -12.862 1.00 80.25 108 GLU A C 1
ATOM 822 O O . GLU A 1 108 ? 3.387 4.960 -12.329 1.00 80.25 108 GLU A O 1
ATOM 827 N N . ALA A 1 109 ? 4.761 3.734 -13.596 1.00 85.06 109 ALA A N 1
ATOM 828 C CA . ALA A 1 109 ? 3.771 2.698 -13.869 1.00 85.06 109 ALA A CA 1
ATOM 829 C C . ALA A 1 109 ? 3.431 1.825 -12.653 1.00 85.06 109 ALA A C 1
ATOM 831 O O . ALA A 1 109 ? 2.321 1.299 -12.556 1.00 85.06 109 ALA A O 1
ATOM 832 N N . LEU A 1 110 ? 4.398 1.608 -11.759 1.00 87.00 110 LEU A N 1
ATOM 833 C CA . LEU A 1 110 ? 4.217 0.768 -10.579 1.00 87.00 110 LEU A CA 1
ATOM 834 C C . LEU A 1 110 ? 3.741 1.555 -9.358 1.00 87.00 110 LEU A C 1
ATOM 836 O O . LEU A 1 110 ? 3.044 0.977 -8.521 1.00 87.00 110 LEU A O 1
ATOM 840 N N . GLU A 1 111 ? 4.081 2.835 -9.243 1.00 81.31 111 GLU A N 1
ATOM 841 C CA . GLU A 1 111 ? 3.674 3.682 -8.126 1.00 81.31 111 GLU A CA 1
ATOM 842 C C . GLU A 1 111 ? 2.147 3.773 -8.057 1.00 81.31 111 GLU A C 1
ATOM 844 O O . GLU A 1 111 ? 1.466 4.117 -9.019 1.00 81.31 111 GLU A O 1
ATOM 849 N N . GLY A 1 112 ? 1.578 3.401 -6.911 1.00 72.44 112 GLY A N 1
ATOM 850 C CA . GLY A 1 112 ? 0.133 3.438 -6.706 1.00 72.44 112 GLY A CA 1
ATOM 851 C C . GLY A 1 112 ? -0.661 2.337 -7.422 1.00 72.44 112 GLY A C 1
ATOM 852 O O . GLY A 1 112 ? -1.875 2.264 -7.210 1.00 72.44 112 GLY A O 1
ATOM 853 N N . SER A 1 113 ? -0.014 1.465 -8.206 1.00 81.31 113 SER A N 1
ATOM 854 C CA . SER A 1 113 ? -0.676 0.372 -8.929 1.00 81.31 113 SER A CA 1
ATOM 855 C C . SER A 1 113 ? -1.230 -0.701 -7.984 1.00 81.31 113 SER A C 1
ATOM 857 O O . SER A 1 113 ? -0.630 -1.012 -6.948 1.00 81.31 113 SER A O 1
ATOM 859 N N . ILE A 1 114 ? -2.390 -1.263 -8.345 1.00 81.69 114 ILE A N 1
ATOM 860 C CA . ILE A 1 114 ? -3.080 -2.295 -7.563 1.00 81.69 114 ILE A CA 1
ATOM 861 C C . ILE A 1 114 ? -2.686 -3.682 -8.082 1.00 81.69 114 ILE A C 1
ATOM 863 O O . ILE A 1 114 ? -2.887 -4.015 -9.249 1.00 81.69 114 ILE A O 1
ATOM 867 N N . VAL A 1 115 ? -2.154 -4.516 -7.194 1.00 81.94 115 VAL A N 1
ATOM 868 C CA . VAL A 1 115 ? -1.741 -5.900 -7.440 1.00 81.94 115 VAL A CA 1
ATOM 869 C C . VAL A 1 115 ? -2.470 -6.842 -6.485 1.00 81.94 115 VAL A C 1
ATOM 871 O O . VAL A 1 115 ? -2.864 -6.441 -5.392 1.00 81.94 115 VAL A O 1
ATOM 874 N N . ASP A 1 116 ? -2.667 -8.102 -6.891 1.00 77.25 116 ASP A N 1
ATOM 875 C CA . ASP A 1 116 ? -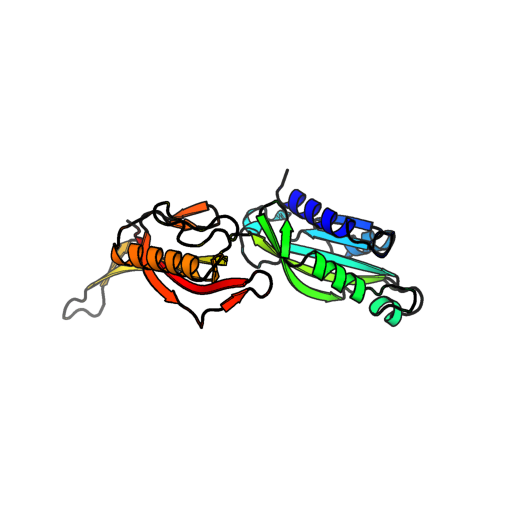3.390 -9.113 -6.087 1.00 77.25 116 ASP A CA 1
ATOM 876 C C . ASP A 1 116 ? -4.830 -8.688 -5.705 1.00 77.25 116 ASP A C 1
ATOM 878 O O . ASP A 1 116 ? -5.405 -9.187 -4.745 1.00 77.25 116 ASP A O 1
ATOM 882 N N . GLY A 1 117 ? -5.415 -7.748 -6.460 1.00 70.00 117 GLY A N 1
ATOM 883 C CA . GLY A 1 117 ? -6.779 -7.234 -6.291 1.00 70.00 117 GLY A CA 1
ATOM 884 C C . GLY A 1 117 ? -6.951 -6.145 -5.228 1.00 70.00 117 GLY A C 1
ATOM 885 O O . GLY A 1 117 ? -7.889 -5.364 -5.332 1.00 70.00 117 GLY A O 1
ATOM 886 N N . ASP A 1 118 ? -6.064 -6.062 -4.236 1.00 67.31 118 ASP A N 1
ATOM 887 C CA . ASP A 1 118 ? -6.243 -5.159 -3.093 1.00 67.31 118 ASP A CA 1
ATOM 888 C C . ASP A 1 118 ? -4.936 -4.630 -2.493 1.00 67.31 118 ASP A C 1
ATOM 890 O O . ASP A 1 118 ? -4.917 -4.215 -1.336 1.00 67.31 118 ASP A O 1
ATOM 894 N N . ARG A 1 119 ? -3.811 -4.669 -3.213 1.00 74.81 119 ARG A N 1
ATOM 895 C CA . ARG A 1 119 ? -2.518 -4.202 -2.692 1.00 74.81 119 ARG A CA 1
ATOM 896 C C . ARG A 1 119 ? -1.949 -3.113 -3.568 1.00 74.81 119 ARG A C 1
ATOM 898 O O . ARG A 1 119 ? -1.731 -3.325 -4.748 1.00 74.81 119 ARG A O 1
ATOM 905 N N . ARG A 1 120 ? -1.631 -1.980 -2.966 1.00 79.69 120 ARG A N 1
ATOM 906 C CA . ARG A 1 120 ? -0.975 -0.855 -3.611 1.00 79.69 120 ARG A CA 1
ATOM 907 C C . ARG A 1 120 ? 0.540 -0.963 -3.471 1.00 79.69 120 ARG A C 1
ATOM 909 O O . ARG A 1 120 ? 1.049 -1.208 -2.370 1.00 79.69 120 ARG A O 1
ATOM 916 N N . LEU A 1 121 ? 1.246 -0.776 -4.579 1.00 84.00 121 LEU A N 1
ATOM 917 C CA . LEU A 1 121 ? 2.701 -0.656 -4.604 1.00 84.00 121 LEU A CA 1
ATOM 918 C C . LEU A 1 121 ? 3.135 0.772 -4.271 1.00 84.00 121 LEU A C 1
ATOM 920 O O . LEU A 1 121 ? 2.529 1.733 -4.739 1.00 84.00 121 LEU A O 1
ATOM 924 N N . ARG A 1 122 ? 4.193 0.896 -3.465 1.00 82.69 122 ARG A N 1
ATOM 925 C CA . ARG A 1 122 ? 4.888 2.165 -3.212 1.00 82.69 122 ARG A CA 1
ATOM 926 C C . ARG A 1 122 ? 6.387 1.982 -3.319 1.00 82.69 122 ARG A C 1
ATOM 928 O O . ARG A 1 122 ? 6.933 1.071 -2.690 1.00 82.69 122 ARG A O 1
ATOM 935 N N . LEU A 1 123 ? 7.037 2.844 -4.082 1.00 80.62 123 LEU A N 1
ATOM 936 C CA . LEU A 1 123 ? 8.484 2.915 -4.172 1.00 80.62 123 LEU A CA 1
ATOM 937 C C . LEU A 1 123 ? 9.064 3.406 -2.835 1.00 80.62 123 LEU A C 1
ATOM 939 O O . LEU A 1 123 ? 8.574 4.362 -2.238 1.00 80.62 123 LEU A O 1
ATOM 943 N N . ILE A 1 124 ? 10.084 2.711 -2.335 1.00 82.06 124 ILE A N 1
ATOM 944 C CA . ILE A 1 124 ? 10.780 3.038 -1.084 1.00 82.06 124 ILE A CA 1
ATOM 945 C C . ILE A 1 124 ? 12.070 3.785 -1.401 1.00 82.06 124 ILE A C 1
ATOM 947 O O . ILE A 1 124 ? 12.292 4.893 -0.920 1.00 82.06 124 ILE A O 1
ATOM 951 N N . ASP A 1 125 ? 12.940 3.129 -2.161 1.00 76.50 125 ASP A N 1
ATOM 952 C CA . ASP A 1 125 ? 14.251 3.623 -2.538 1.00 76.50 125 ASP A CA 1
ATOM 953 C C . ASP A 1 125 ? 14.667 3.039 -3.892 1.00 76.50 125 ASP A C 1
ATOM 955 O O . ASP A 1 125 ? 14.075 2.087 -4.420 1.00 76.50 125 ASP A O 1
ATOM 959 N N . GLU A 1 126 ? 15.698 3.657 -4.452 1.00 85.19 126 GLU A N 1
ATOM 960 C CA . GLU A 1 126 ? 16.312 3.257 -5.702 1.00 85.19 126 GLU A CA 1
ATOM 961 C C . GLU A 1 126 ? 17.827 3.312 -5.562 1.00 85.19 126 GLU A C 1
ATOM 963 O O . GLU A 1 126 ? 18.372 4.211 -4.914 1.00 85.19 126 GLU A O 1
ATOM 968 N N . GLN A 1 127 ? 18.525 2.354 -6.161 1.00 83.62 127 GLN A N 1
ATOM 969 C CA . GLN A 1 127 ? 19.980 2.333 -6.110 1.00 83.62 127 GLN A CA 1
ATOM 970 C C . GLN A 1 127 ? 20.606 1.586 -7.291 1.00 83.62 127 GLN A C 1
ATOM 972 O O . GLN A 1 127 ? 20.046 0.603 -7.787 1.00 83.62 127 GLN A O 1
ATOM 977 N N . PRO A 1 128 ? 21.822 1.977 -7.709 1.00 84.25 128 PRO A N 1
ATOM 978 C CA . PRO A 1 128 ? 22.575 1.209 -8.682 1.00 84.25 128 PRO A CA 1
ATOM 979 C C . PRO A 1 128 ? 23.061 -0.106 -8.066 1.00 84.25 128 PRO A C 1
ATOM 981 O O . PRO A 1 128 ? 23.513 -0.174 -6.919 1.00 84.25 128 PRO A O 1
ATOM 984 N N . VAL A 1 129 ? 23.030 -1.167 -8.863 1.00 85.94 129 VAL A N 1
ATOM 985 C CA . VAL A 1 129 ? 23.533 -2.485 -8.487 1.00 85.94 129 VAL A CA 1
ATOM 986 C C . VAL A 1 129 ? 24.808 -2.743 -9.273 1.00 85.94 129 VAL A C 1
ATOM 988 O O . VAL A 1 129 ? 24.786 -2.864 -10.492 1.00 85.94 129 VAL A O 1
ATOM 991 N N . SER A 1 130 ? 25.934 -2.888 -8.569 1.00 80.44 130 SER A N 1
ATOM 992 C CA . SER A 1 130 ? 27.190 -3.312 -9.196 1.00 80.44 130 SER A CA 1
ATOM 993 C C . SER A 1 130 ? 26.992 -4.652 -9.910 1.00 80.44 130 SER A C 1
ATOM 995 O O . SER A 1 130 ? 26.653 -5.654 -9.265 1.00 80.44 130 SER A O 1
ATOM 997 N N . GLY A 1 131 ? 27.177 -4.630 -11.227 1.00 77.12 131 GLY A N 1
ATOM 998 C CA . GLY A 1 131 ? 27.041 -5.760 -12.135 1.00 77.12 131 GLY A CA 1
ATOM 999 C C . GLY A 1 131 ? 28.353 -6.083 -12.858 1.00 77.12 131 GLY A C 1
ATOM 1000 O O . GLY A 1 131 ? 29.374 -5.432 -12.629 1.00 77.12 131 GLY A O 1
ATOM 1001 N N . PRO A 1 132 ? 28.358 -7.127 -13.701 1.00 80.62 132 PRO A N 1
ATOM 1002 C CA . PRO A 1 132 ? 29.470 -7.398 -14.605 1.00 80.62 132 PRO A CA 1
ATOM 1003 C C . PRO A 1 132 ? 29.686 -6.243 -15.597 1.00 80.62 132 PRO A C 1
ATOM 1005 O O . PRO A 1 132 ? 28.760 -5.499 -15.911 1.00 80.62 132 PRO A O 1
ATOM 1008 N N . VAL A 1 133 ? 30.914 -6.122 -16.110 1.00 81.12 133 VAL A N 1
ATOM 1009 C CA . VAL A 1 133 ? 31.312 -5.061 -17.051 1.00 81.12 133 VAL A CA 1
ATOM 1010 C C . VAL A 1 133 ? 30.351 -4.995 -18.241 1.00 81.12 133 VAL A C 1
ATOM 1012 O O . VAL A 1 133 ? 30.042 -6.018 -18.853 1.00 81.12 133 VAL A O 1
ATOM 1015 N N . GLY A 1 134 ? 29.894 -3.784 -18.566 1.00 81.88 134 GLY A N 1
ATOM 1016 C CA . GLY A 1 134 ? 28.986 -3.529 -19.686 1.00 81.88 134 GLY A CA 1
ATOM 1017 C C . GLY A 1 134 ? 27.506 -3.801 -19.398 1.00 81.88 134 GLY A C 1
ATOM 1018 O O . GLY A 1 134 ? 26.677 -3.540 -20.269 1.00 81.88 134 GLY A O 1
ATOM 1019 N N . LEU A 1 135 ? 27.153 -4.290 -18.203 1.00 87.31 135 LEU A N 1
ATOM 1020 C CA . LEU A 1 135 ? 25.770 -4.437 -17.751 1.00 87.31 135 LEU A CA 1
ATOM 1021 C C . LEU A 1 135 ? 25.472 -3.417 -16.653 1.00 87.31 135 LEU A C 1
ATOM 1023 O O . LEU A 1 135 ? 25.993 -3.513 -15.541 1.00 87.31 135 LEU A O 1
ATOM 1027 N N . LEU A 1 136 ? 24.596 -2.470 -16.961 1.00 87.31 136 LEU A N 1
ATOM 1028 C CA . LEU A 1 136 ? 24.088 -1.507 -15.998 1.00 87.31 136 LEU A CA 1
ATOM 1029 C C . LEU A 1 136 ? 22.840 -2.093 -15.350 1.00 87.31 136 LEU A C 1
ATOM 1031 O O . LEU A 1 136 ? 21.983 -2.637 -16.045 1.00 87.31 136 LEU A O 1
ATOM 1035 N N . VAL A 1 137 ? 22.751 -2.012 -14.023 1.00 90.12 137 VAL A N 1
ATOM 1036 C CA . VAL A 1 137 ? 21.609 -2.540 -13.273 1.00 90.12 137 VAL A CA 1
ATOM 1037 C C . VAL A 1 137 ? 21.135 -1.508 -12.260 1.00 90.12 137 VAL A C 1
ATOM 1039 O O . VAL A 1 137 ? 21.931 -0.963 -11.493 1.00 90.12 137 VAL A O 1
ATOM 1042 N N . TRP A 1 138 ? 19.829 -1.273 -12.248 1.00 89.50 138 TRP A N 1
ATOM 1043 C CA . TRP A 1 138 ? 19.143 -0.385 -11.322 1.00 89.50 138 TRP A CA 1
ATOM 1044 C C . TRP A 1 138 ? 18.135 -1.186 -10.503 1.00 89.50 138 TRP A C 1
ATOM 1046 O O . TRP A 1 138 ? 17.345 -1.951 -11.055 1.00 89.50 138 TRP A O 1
ATOM 1056 N N . GLU A 1 139 ? 18.194 -1.054 -9.184 1.00 90.31 139 GLU A N 1
ATOM 1057 C CA . GLU A 1 139 ? 17.255 -1.681 -8.261 1.00 90.31 139 GLU A CA 1
ATOM 1058 C C . GLU A 1 139 ? 16.253 -0.645 -7.772 1.00 90.31 139 GLU A C 1
ATOM 1060 O O . GLU A 1 139 ? 16.642 0.388 -7.237 1.00 90.31 139 GLU A O 1
ATOM 1065 N N . GLN A 1 140 ? 14.975 -0.985 -7.894 1.00 89.50 140 GLN A N 1
ATOM 1066 C CA . GLN A 1 140 ? 13.861 -0.267 -7.294 1.00 89.50 140 GLN A CA 1
ATOM 1067 C C . GLN A 1 140 ? 13.223 -1.156 -6.235 1.00 89.50 140 GLN A C 1
ATOM 1069 O O . GLN A 1 140 ? 12.853 -2.304 -6.520 1.00 89.50 140 GLN A O 1
ATOM 1074 N N . ARG A 1 141 ? 13.103 -0.655 -5.007 1.00 88.00 141 ARG A N 1
ATOM 1075 C CA . ARG A 1 141 ? 12.508 -1.409 -3.902 1.00 88.00 141 ARG A CA 1
ATOM 1076 C C . ARG A 1 141 ? 11.113 -0.917 -3.617 1.00 88.00 141 ARG A C 1
ATOM 1078 O O . ARG A 1 141 ? 10.900 0.270 -3.405 1.00 88.00 141 ARG A O 1
ATOM 1085 N N . TYR A 1 142 ? 10.179 -1.851 -3.516 1.00 86.50 142 TYR A N 1
ATOM 1086 C CA . TYR A 1 142 ? 8.783 -1.541 -3.272 1.00 86.50 142 TYR A CA 1
ATOM 1087 C C . TYR A 1 142 ? 8.289 -2.127 -1.954 1.00 86.50 142 TYR A C 1
ATOM 1089 O O . TYR A 1 142 ? 8.577 -3.276 -1.579 1.00 86.50 142 TYR A O 1
ATOM 1097 N N . ALA A 1 143 ? 7.498 -1.313 -1.265 1.00 83.06 143 ALA A N 1
ATOM 1098 C CA . ALA A 1 143 ? 6.611 -1.749 -0.210 1.00 83.06 143 ALA A CA 1
ATOM 1099 C C . ALA A 1 143 ? 5.272 -2.157 -0.820 1.00 83.06 143 ALA A C 1
ATOM 1101 O O . ALA A 1 143 ? 4.779 -1.545 -1.769 1.00 83.06 143 ALA A O 1
ATOM 1102 N N . LEU A 1 144 ? 4.661 -3.172 -0.217 1.00 77.62 144 LEU A N 1
ATOM 1103 C CA . LEU A 1 144 ? 3.255 -3.474 -0.438 1.00 77.62 144 LEU A CA 1
ATOM 1104 C C . LEU A 1 144 ? 2.464 -2.945 0.749 1.00 77.62 144 LEU A C 1
ATOM 1106 O O . LEU A 1 144 ? 2.671 -3.353 1.895 1.00 77.62 144 LEU A O 1
ATOM 1110 N N . SER A 1 145 ? 1.522 -2.064 0.464 1.00 66.94 145 SER A N 1
ATOM 1111 C CA . SER A 1 145 ? 0.438 -1.730 1.378 1.00 66.94 145 SER A CA 1
ATOM 1112 C C . SER A 1 145 ? -0.815 -2.408 0.861 1.00 66.94 145 SER A C 1
ATOM 1114 O O . SER A 1 145 ? -1.174 -2.218 -0.294 1.00 66.94 145 SER A O 1
ATOM 1116 N N . ARG A 1 146 ? -1.506 -3.196 1.689 1.00 57.81 146 ARG A N 1
ATOM 1117 C CA . ARG A 1 146 ? -2.883 -3.561 1.345 1.00 57.81 146 ARG A CA 1
ATOM 1118 C C . ARG A 1 146 ? -3.671 -2.256 1.262 1.00 57.81 146 ARG A C 1
ATOM 1120 O O . ARG A 1 146 ? -3.552 -1.433 2.170 1.00 57.81 146 ARG A O 1
ATOM 1127 N N . GLN A 1 147 ? -4.417 -2.073 0.187 1.00 55.28 147 GLN A N 1
ATOM 1128 C CA . GLN A 1 147 ? -5.440 -1.061 0.038 1.00 55.28 147 GLN A CA 1
ATOM 1129 C C . GLN A 1 147 ? -6.528 -1.378 1.069 1.00 55.28 147 GLN A C 1
ATOM 1131 O O . GLN A 1 147 ? -7.562 -1.972 0.795 1.00 55.28 147 GLN A O 1
ATOM 1136 N N . ALA A 1 148 ? -6.258 -0.979 2.307 1.00 43.72 148 ALA A N 1
ATOM 1137 C CA . ALA A 1 148 ? -7.262 -0.760 3.335 1.00 43.72 148 ALA A CA 1
ATOM 1138 C C . ALA A 1 148 ? -8.317 0.284 2.883 1.00 43.72 148 ALA A C 1
ATOM 1140 O O . ALA A 1 148 ? -9.336 0.463 3.531 1.00 43.72 148 ALA A O 1
ATOM 1141 N N . GLU A 1 149 ? -8.064 0.938 1.748 1.00 46.34 149 GLU A N 1
ATOM 1142 C CA . GLU A 1 149 ? -8.773 2.062 1.137 1.00 46.34 149 GLU A CA 1
ATOM 1143 C C . GLU A 1 149 ? -9.889 1.618 0.157 1.00 46.34 149 GLU A C 1
ATOM 1145 O O . GLU A 1 149 ? -10.288 2.408 -0.682 1.00 46.34 149 GLU A O 1
ATOM 1150 N N . MET A 1 150 ? -10.346 0.353 0.180 1.00 46.22 150 MET A N 1
ATOM 1151 C CA . MET A 1 150 ? -11.494 -0.123 -0.639 1.00 46.22 150 MET A CA 1
ATOM 1152 C C . MET A 1 150 ? -12.681 -0.628 0.193 1.00 46.22 150 MET A C 1
ATOM 1154 O O . MET A 1 150 ? -13.788 -0.772 -0.323 1.00 46.22 150 MET A O 1
ATOM 1158 N N . VAL A 1 151 ? -12.471 -0.932 1.478 1.00 53.62 151 VAL A N 1
ATOM 1159 C CA . VAL A 1 151 ? -13.548 -1.291 2.407 1.00 53.62 151 VAL A CA 1
ATOM 1160 C C . VAL A 1 151 ? -13.406 -0.389 3.614 1.00 53.62 151 VAL A C 1
ATOM 1162 O O . VAL A 1 151 ? -12.501 -0.572 4.430 1.00 53.62 151 VAL A O 1
ATOM 1165 N N . ALA A 1 152 ? -14.303 0.591 3.702 1.00 62.91 152 ALA A N 1
ATOM 1166 C CA . ALA A 1 152 ? -14.347 1.518 4.814 1.00 62.91 152 ALA A CA 1
ATOM 1167 C C . ALA A 1 152 ? -14.366 0.751 6.145 1.00 62.91 152 ALA A C 1
ATOM 1169 O O . ALA A 1 152 ? -15.195 -0.152 6.317 1.00 62.91 152 ALA A O 1
ATOM 1170 N N . PRO A 1 153 ? -13.475 1.077 7.095 1.00 74.12 153 PRO A N 1
ATOM 1171 C CA . PRO A 1 153 ? -13.547 0.486 8.416 1.00 74.12 153 PRO A CA 1
ATOM 1172 C C . PRO A 1 153 ? -14.896 0.856 9.054 1.00 74.12 153 PRO A C 1
ATOM 1174 O O . PRO A 1 153 ? -15.406 1.969 8.893 1.00 74.12 153 PRO A O 1
ATOM 1177 N N . THR A 1 154 ? -15.508 -0.107 9.742 1.00 84.94 154 THR A N 1
ATOM 1178 C CA . THR A 1 154 ? -16.865 0.045 10.281 1.00 84.94 154 THR A CA 1
ATOM 1179 C C . THR A 1 154 ? -16.878 -0.005 11.798 1.00 84.94 154 THR A C 1
ATOM 1181 O O . THR A 1 154 ? -16.041 -0.648 12.434 1.00 84.94 154 THR A O 1
ATOM 1184 N N . PHE A 1 155 ? -17.850 0.675 12.388 1.00 87.06 155 PHE A N 1
ATOM 1185 C CA . PHE A 1 155 ? -18.143 0.650 13.809 1.00 87.06 155 PHE A CA 1
ATOM 1186 C C . PHE A 1 155 ? -19.635 0.392 13.995 1.00 87.06 155 PHE A C 1
ATOM 1188 O O . PHE A 1 155 ? -20.460 1.043 13.364 1.00 87.06 155 PHE A O 1
ATOM 1195 N N . GLY A 1 156 ? -19.996 -0.617 14.790 1.00 82.50 156 GLY A N 1
ATOM 1196 C CA . GLY A 1 156 ? -21.405 -0.971 15.001 1.00 82.50 156 GLY A CA 1
ATOM 1197 C C . GLY A 1 156 ? -22.140 -1.377 13.713 1.00 82.50 156 GLY A C 1
ATOM 1198 O O . GLY A 1 156 ? -23.360 -1.289 13.648 1.00 82.50 156 GLY A O 1
ATOM 1199 N N . GLY A 1 157 ? -21.407 -1.795 12.674 1.00 80.56 157 GLY A N 1
ATOM 1200 C CA . GLY A 1 157 ? -21.957 -2.082 11.344 1.00 80.56 157 GLY A CA 1
ATOM 1201 C C . GLY A 1 157 ? -22.155 -0.853 10.445 1.00 80.56 157 GLY A C 1
ATOM 1202 O O . GLY A 1 157 ? -22.573 -1.017 9.301 1.00 80.56 157 GLY A O 1
ATOM 1203 N N . ARG A 1 158 ? -21.825 0.358 10.914 1.00 82.00 158 ARG A N 1
ATOM 1204 C CA . ARG A 1 158 ? -21.826 1.600 10.126 1.00 82.00 158 ARG A CA 1
ATOM 1205 C C . ARG A 1 158 ? -20.427 1.934 9.624 1.00 82.00 158 ARG A C 1
ATOM 1207 O O . ARG A 1 158 ? -19.452 1.785 10.357 1.00 82.00 158 ARG A O 1
ATOM 1214 N N . ALA A 1 159 ? -20.318 2.397 8.384 1.00 80.38 159 ALA A N 1
ATOM 1215 C CA . ALA A 1 159 ? -19.065 2.912 7.843 1.00 80.38 159 ALA A CA 1
ATOM 1216 C C . ALA A 1 159 ? -18.860 4.351 8.331 1.00 80.38 159 ALA A C 1
ATOM 1218 O O . ALA A 1 159 ? -19.581 5.248 7.913 1.00 80.38 159 ALA A O 1
ATOM 1219 N N . LEU A 1 160 ? -17.885 4.560 9.221 1.00 80.50 160 LEU A N 1
ATOM 1220 C CA . LEU A 1 160 ? -17.529 5.893 9.736 1.00 80.50 160 LEU A CA 1
ATOM 1221 C C . LEU A 1 160 ? -16.440 6.582 8.898 1.00 80.50 160 LEU A C 1
ATOM 1223 O O . LEU A 1 160 ? -15.901 7.617 9.275 1.00 80.50 160 LEU A O 1
ATOM 1227 N N . ALA A 1 161 ? -16.093 5.982 7.765 1.00 75.00 161 ALA A N 1
ATOM 1228 C CA . ALA A 1 161 ? -15.254 6.558 6.734 1.00 75.00 161 ALA A CA 1
ATOM 1229 C C . ALA A 1 161 ? -15.911 6.249 5.380 1.00 75.00 161 ALA A C 1
ATOM 1231 O O . ALA A 1 161 ? -16.556 5.210 5.231 1.00 75.00 161 ALA A O 1
ATOM 1232 N N . GLY A 1 162 ? -15.783 7.143 4.400 1.00 67.06 162 GLY A N 1
ATOM 1233 C CA . GLY A 1 162 ? -16.242 6.866 3.037 1.00 67.06 162 GLY A CA 1
ATOM 1234 C C . GLY A 1 162 ? -15.467 5.693 2.427 1.00 67.06 162 GLY A C 1
ATOM 1235 O O . GLY A 1 162 ? -14.350 5.406 2.856 1.00 67.06 162 GLY A O 1
ATOM 1236 N N . ALA A 1 163 ? -16.031 5.027 1.414 1.00 63.81 163 ALA A N 1
ATOM 1237 C CA . ALA A 1 163 ? -15.351 3.925 0.721 1.00 63.81 163 ALA A CA 1
ATOM 1238 C C . ALA A 1 163 ? -13.985 4.344 0.148 1.00 63.81 163 ALA A C 1
ATOM 1240 O O . ALA A 1 163 ? -13.052 3.550 0.175 1.00 63.81 163 ALA A O 1
ATOM 1241 N N . ASP A 1 164 ? -13.866 5.608 -0.266 1.00 65.88 164 ASP A N 1
ATOM 1242 C CA . ASP A 1 164 ? -12.650 6.193 -0.838 1.00 65.88 164 ASP A CA 1
ATOM 1243 C C . ASP A 1 164 ? -11.761 6.898 0.209 1.00 65.88 164 ASP A C 1
ATOM 1245 O O . ASP A 1 164 ? -10.811 7.599 -0.135 1.00 65.88 164 ASP A O 1
ATOM 1249 N N . SER A 1 165 ? -12.091 6.782 1.501 1.00 69.94 165 SER A N 1
ATOM 1250 C CA . SER A 1 165 ? -11.310 7.386 2.586 1.00 69.94 165 SER A CA 1
ATOM 1251 C C . SER A 1 165 ? -10.077 6.544 2.922 1.00 69.94 165 SER A C 1
ATOM 1253 O O . SER A 1 165 ? -10.141 5.321 3.048 1.00 69.94 165 SER A O 1
ATOM 1255 N N . GLU A 1 166 ? -8.954 7.209 3.169 1.00 72.19 166 GLU A N 1
ATOM 1256 C CA . GLU A 1 166 ? -7.684 6.575 3.515 1.00 72.19 166 GLU A CA 1
ATOM 1257 C C . GLU A 1 166 ? -7.499 6.574 5.037 1.00 72.19 166 GLU A C 1
ATOM 1259 O O . GLU A 1 166 ? -6.892 7.484 5.595 1.00 72.19 166 GLU A O 1
ATOM 1264 N N . MET A 1 167 ? -8.018 5.562 5.742 1.00 74.38 167 MET A N 1
ATOM 1265 C CA . MET A 1 167 ? -7.896 5.464 7.206 1.00 74.38 167 MET A CA 1
ATOM 1266 C C . MET A 1 167 ? -7.009 4.288 7.624 1.00 74.38 167 MET A C 1
ATOM 1268 O O . MET A 1 167 ? -7.295 3.121 7.352 1.00 74.38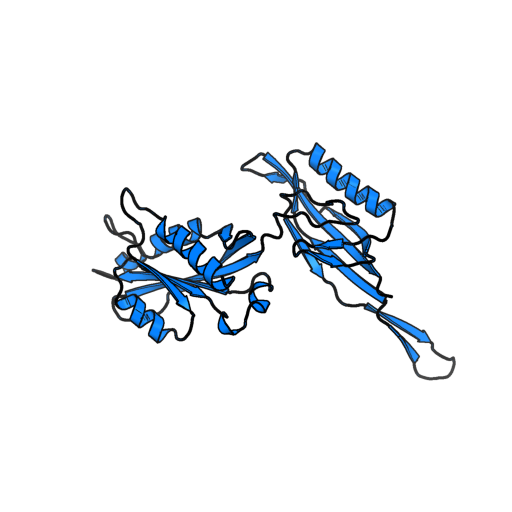 167 MET A O 1
ATOM 1272 N N . ARG A 1 168 ? -5.932 4.582 8.356 1.00 73.56 168 ARG A N 1
ATOM 1273 C CA . ARG A 1 168 ? -5.023 3.587 8.932 1.00 73.56 168 ARG A CA 1
ATOM 1274 C C . ARG A 1 168 ? -5.430 3.259 10.364 1.00 73.56 168 ARG A C 1
ATOM 1276 O O . ARG A 1 168 ? -5.548 4.157 11.189 1.00 73.56 168 ARG A O 1
ATOM 1283 N N . VAL A 1 169 ? -5.540 1.968 10.691 1.00 76.75 169 VAL A N 1
ATOM 1284 C CA . VAL A 1 169 ? -5.756 1.515 12.078 1.00 76.75 169 VAL A CA 1
ATOM 1285 C C . VAL A 1 169 ? -4.425 1.220 12.764 1.00 76.75 169 VAL A C 1
ATOM 1287 O O . VAL A 1 169 ? -3.673 0.326 12.366 1.00 76.75 169 VAL A O 1
ATOM 1290 N N . GLU A 1 170 ? -4.148 1.959 13.828 1.00 77.38 170 GLU A N 1
ATOM 1291 C CA . GLU A 1 170 ? -3.013 1.796 14.724 1.00 77.38 170 GLU A CA 1
ATOM 1292 C C . GLU A 1 170 ? -3.500 1.206 16.049 1.00 77.38 170 GLU A C 1
ATOM 1294 O O . GLU A 1 170 ? -4.308 1.790 16.768 1.00 77.38 170 GLU A O 1
ATOM 1299 N N . LEU A 1 171 ? -3.015 0.011 16.387 1.00 72.56 171 LEU A N 1
ATOM 1300 C CA . LEU A 1 171 ? -3.365 -0.628 17.648 1.00 72.56 171 LEU A CA 1
ATOM 1301 C C . LEU A 1 171 ? -2.393 -0.175 18.740 1.00 72.56 171 LEU A C 1
ATOM 1303 O O . LEU A 1 171 ? -1.212 -0.524 18.706 1.00 72.56 171 LEU A O 1
ATOM 1307 N N . GLY A 1 172 ? -2.906 0.543 19.731 1.00 71.06 172 GLY A N 1
ATOM 1308 C CA . GLY A 1 172 ? -2.165 0.966 20.910 1.00 71.06 172 GLY A CA 1
ATOM 1309 C C . GLY A 1 172 ? -1.815 -0.186 21.862 1.00 71.06 172 GLY A C 1
ATOM 1310 O O . GLY A 1 172 ? -2.233 -1.343 21.662 1.00 71.06 172 GLY A O 1
ATOM 1311 N N . PRO A 1 173 ? -1.029 0.119 22.913 1.00 67.44 173 PRO A N 1
ATOM 1312 C CA . PRO A 1 173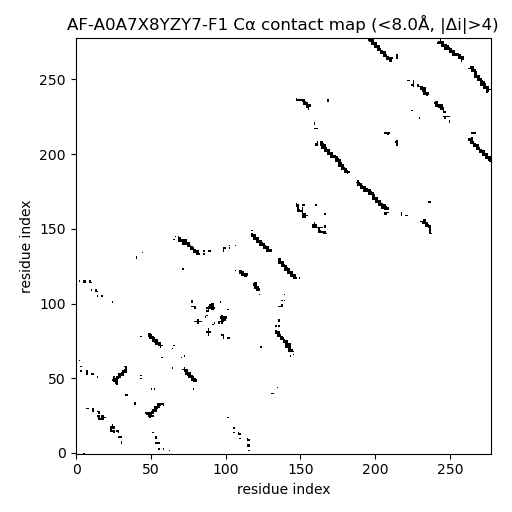 ? -0.613 -0.861 23.905 1.00 67.44 173 PRO A CA 1
ATOM 1313 C C . PRO A 1 173 ? -1.809 -1.393 24.701 1.00 67.44 173 PRO A C 1
ATOM 1315 O O . PRO A 1 173 ? -2.818 -0.713 24.899 1.00 67.44 173 PRO A O 1
ATOM 1318 N N . LEU A 1 174 ? -1.673 -2.628 25.183 1.00 66.31 174 LEU A N 1
ATOM 1319 C CA . LEU A 1 174 ? -2.604 -3.209 26.143 1.00 66.31 174 LEU A CA 1
ATOM 1320 C C . LEU A 1 174 ? -2.390 -2.560 27.512 1.00 66.31 174 LEU A C 1
ATOM 1322 O O . LEU A 1 174 ? -1.274 -2.551 28.031 1.00 66.31 174 LEU A O 1
ATOM 1326 N N . VAL A 1 175 ? -3.464 -2.038 28.102 1.00 64.94 175 VAL A N 1
ATOM 1327 C CA . VAL A 1 175 ? -3.428 -1.399 29.417 1.00 64.94 175 VAL A CA 1
ATOM 1328 C C . VAL A 1 175 ? -3.957 -2.371 30.468 1.00 64.94 175 VAL A C 1
ATOM 1330 O O . VAL A 1 175 ? -5.093 -2.854 30.395 1.00 64.94 175 VAL A O 1
ATOM 1333 N N . ARG A 1 176 ? -3.114 -2.646 31.468 1.00 65.38 176 ARG A N 1
ATOM 1334 C CA . ARG A 1 176 ? -3.468 -3.434 32.655 1.00 65.38 176 ARG A CA 1
ATOM 1335 C C . ARG A 1 176 ? -4.222 -2.575 33.665 1.00 65.38 176 ARG A C 1
ATOM 1337 O O . ARG A 1 176 ? -3.870 -1.417 33.877 1.00 65.38 176 ARG A O 1
ATOM 1344 N N . ALA A 1 177 ? -5.216 -3.157 34.325 1.00 56.47 177 ALA A N 1
ATOM 1345 C CA . ALA A 1 177 ? -5.757 -2.590 35.550 1.00 56.47 177 ALA A CA 1
ATOM 1346 C C . ALA A 1 177 ? -4.908 -3.057 36.738 1.00 56.47 177 ALA A C 1
ATOM 1348 O O . ALA A 1 177 ? -4.752 -4.258 36.974 1.00 56.47 177 ALA A O 1
ATOM 1349 N N . GLY A 1 178 ? -4.365 -2.098 37.483 1.00 59.50 178 GLY A N 1
ATOM 1350 C CA . GLY A 1 178 ? -3.724 -2.318 38.773 1.00 59.50 178 GLY A CA 1
ATOM 1351 C C . GLY A 1 178 ? -4.486 -1.554 39.850 1.00 59.50 178 GLY A C 1
ATOM 1352 O O . GLY A 1 178 ? -4.867 -0.404 39.639 1.00 59.50 178 GLY A O 1
ATOM 1353 N N . SER A 1 179 ? -4.730 -2.189 40.992 1.00 66.81 179 SER A N 1
ATOM 1354 C CA . SER A 1 179 ? -5.101 -1.466 42.209 1.00 66.81 179 SER A CA 1
ATOM 1355 C C . SER A 1 179 ? -3.843 -1.242 43.024 1.00 66.81 179 SER A C 1
ATOM 1357 O O . SER A 1 179 ? -3.149 -2.204 43.354 1.00 66.81 179 SER A O 1
ATOM 1359 N N . TYR A 1 180 ? -3.588 0.011 43.380 1.00 73.31 180 TYR A N 1
ATOM 1360 C CA . TYR A 1 180 ? -2.497 0.388 44.264 1.00 73.31 180 TYR A CA 1
ATOM 1361 C C . TYR A 1 180 ? -3.066 0.620 45.656 1.00 73.31 180 TYR A C 1
ATOM 1363 O O . TYR A 1 180 ? -3.990 1.414 45.824 1.00 73.31 180 TYR A O 1
ATOM 1371 N N . PHE A 1 181 ? -2.543 -0.089 46.649 1.00 77.62 181 PHE A N 1
ATOM 1372 C CA . PHE A 1 181 ? -2.859 0.171 48.047 1.00 77.62 181 PHE A CA 1
ATOM 1373 C C . PHE A 1 181 ? -1.568 0.310 48.841 1.00 77.62 181 PHE A C 1
ATOM 1375 O O . PHE A 1 181 ? -0.609 -0.440 48.657 1.00 77.62 181 PHE A O 1
ATOM 1382 N N . ALA A 1 182 ? -1.548 1.305 49.71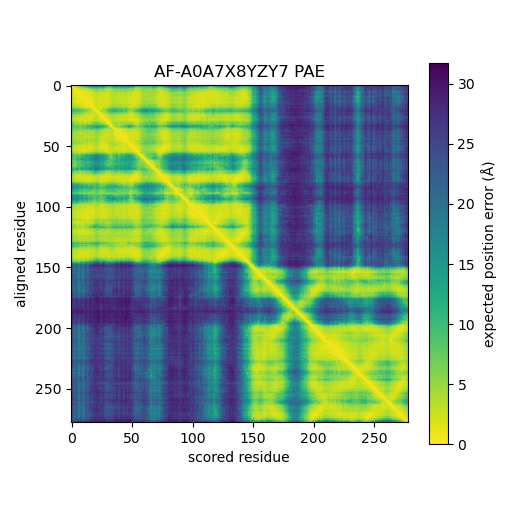8 1.00 73.56 182 ALA A N 1
ATOM 1383 C CA . ALA A 1 182 ? -0.476 1.529 50.669 1.00 73.56 182 ALA A CA 1
ATOM 1384 C C . ALA A 1 182 ? -1.087 1.500 52.069 1.00 73.56 182 ALA A C 1
ATOM 1386 O O . ALA A 1 182 ? -2.112 2.138 52.316 1.00 73.56 182 ALA A O 1
ATOM 1387 N N . PHE A 1 183 ? -0.471 0.746 52.974 1.00 73.81 183 PHE A N 1
ATOM 1388 C CA . PHE A 1 183 ? -0.854 0.760 54.380 1.00 73.81 183 PHE A CA 1
ATOM 1389 C C . PHE A 1 183 ? -0.029 1.823 55.114 1.00 73.81 183 PHE A C 1
ATOM 1391 O O . PHE A 1 183 ? 1.193 1.855 54.942 1.00 73.81 183 PHE A O 1
ATOM 1398 N N . PRO A 1 184 ? -0.649 2.677 55.948 1.00 69.38 184 PRO A N 1
ATOM 1399 C CA . PRO A 1 184 ? 0.096 3.591 56.806 1.00 69.38 184 PRO A CA 1
ATOM 1400 C C . PRO A 1 184 ? 1.105 2.816 57.669 1.00 69.38 184 PRO A C 1
ATOM 1402 O O . PRO A 1 184 ? 0.732 1.863 58.349 1.00 69.38 184 PRO A O 1
ATOM 1405 N N . GLY A 1 185 ? 2.382 3.209 57.630 1.00 72.69 185 GLY A N 1
ATOM 1406 C CA . GLY A 1 185 ? 3.459 2.575 58.406 1.00 72.69 185 GLY A CA 1
ATOM 1407 C C . GLY A 1 185 ? 4.170 1.392 57.732 1.00 72.69 185 GLY A C 1
ATOM 1408 O O . GLY A 1 185 ? 5.118 0.867 58.309 1.00 72.69 185 GLY A O 1
ATOM 1409 N N . VAL A 1 186 ? 3.775 0.993 56.517 1.00 68.38 186 VAL A N 1
ATOM 1410 C CA . VAL A 1 186 ? 4.483 -0.023 55.718 1.00 68.38 186 VAL A CA 1
ATOM 1411 C C . VAL A 1 186 ? 5.151 0.645 54.518 1.00 68.38 186 VAL A C 1
ATOM 1413 O O . VAL A 1 186 ? 4.489 1.293 53.711 1.00 68.38 186 VAL A O 1
ATOM 1416 N N . ASN A 1 187 ? 6.466 0.465 54.370 1.00 56.69 187 ASN A N 1
ATOM 1417 C CA . ASN A 1 187 ? 7.185 0.924 53.183 1.00 56.69 187 ASN A CA 1
ATOM 1418 C C . ASN A 1 187 ? 6.903 -0.021 52.009 1.00 56.69 187 ASN A C 1
ATOM 1420 O O . ASN A 1 187 ? 7.465 -1.111 51.928 1.00 56.69 187 ASN A O 1
ATOM 1424 N N . GLY A 1 188 ? 6.030 0.410 51.103 1.00 58.81 188 GLY A N 1
ATOM 1425 C CA . GLY A 1 188 ? 5.735 -0.290 49.857 1.00 58.81 188 GLY A CA 1
ATOM 1426 C C . GLY A 1 188 ? 4.335 0.024 49.341 1.00 58.81 188 GLY A C 1
ATOM 1427 O O . GLY A 1 188 ? 3.378 0.094 50.110 1.00 58.81 188 GLY A O 1
ATOM 1428 N N . VAL A 1 189 ? 4.211 0.204 48.026 1.00 69.50 189 VAL A N 1
ATOM 1429 C CA . VAL A 1 189 ? 2.912 0.221 47.347 1.00 69.50 189 VAL A CA 1
ATOM 1430 C C . VAL A 1 189 ? 2.652 -1.197 46.867 1.00 69.50 189 VAL A C 1
ATOM 1432 O O . VAL A 1 189 ? 3.394 -1.722 46.037 1.00 69.50 189 VAL A O 1
ATOM 1435 N N . PHE A 1 190 ? 1.613 -1.827 47.399 1.00 68.06 190 PHE A N 1
ATOM 1436 C CA . PHE A 1 190 ? 1.183 -3.123 46.907 1.00 68.06 190 PHE A CA 1
ATOM 1437 C C . PHE A 1 190 ? 0.375 -2.914 45.631 1.00 68.06 190 PHE A C 1
ATOM 1439 O O . PHE A 1 190 ? -0.612 -2.174 45.612 1.00 68.06 190 PHE A O 1
ATOM 1446 N N . GLU A 1 191 ? 0.799 -3.579 44.563 1.00 69.75 191 GLU A N 1
ATOM 1447 C CA . GLU A 1 191 ? 0.092 -3.591 43.291 1.00 69.75 191 GLU A CA 1
ATOM 1448 C C . GLU A 1 191 ? -0.653 -4.920 43.146 1.00 69.75 191 GLU A C 1
ATOM 1450 O O . GLU A 1 191 ? -0.049 -5.989 43.046 1.00 69.75 191 GLU A O 1
ATOM 1455 N N . ARG A 1 192 ? -1.987 -4.863 43.124 1.00 64.94 192 ARG A N 1
ATOM 1456 C CA . ARG A 1 192 ? -2.819 -6.014 42.766 1.00 64.94 192 ARG A CA 1
ATOM 1457 C C . ARG A 1 192 ? -3.176 -5.937 41.290 1.00 64.94 192 ARG A C 1
ATOM 1459 O O . ARG A 1 192 ? -3.864 -5.010 40.866 1.00 64.94 192 ARG A O 1
ATOM 1466 N N . ASN A 1 193 ? -2.756 -6.948 40.535 1.00 64.75 193 ASN A N 1
ATOM 1467 C CA . ASN A 1 193 ? -3.127 -7.117 39.132 1.00 64.75 193 ASN A CA 1
ATOM 1468 C C . ASN A 1 193 ? -4.588 -7.550 39.009 1.00 64.75 193 ASN A C 1
ATOM 1470 O O . ASN A 1 193 ? -4.978 -8.575 39.564 1.00 64.75 193 ASN A O 1
ATOM 1474 N N . LEU A 1 194 ? -5.377 -6.766 38.274 1.00 60.41 194 LEU A N 1
ATOM 1475 C CA . LEU A 1 194 ? -6.805 -6.999 38.039 1.00 60.41 194 LEU A CA 1
ATOM 1476 C C . LEU A 1 194 ? -7.108 -7.445 36.597 1.00 60.41 194 LEU A C 1
ATOM 1478 O O . LEU A 1 194 ? -8.270 -7.538 36.228 1.00 60.41 194 LEU A O 1
ATOM 1482 N N . GLY A 1 195 ? -6.077 -7.732 35.795 1.00 58.16 195 GLY A N 1
ATOM 1483 C CA . GLY A 1 195 ? -6.218 -8.193 34.411 1.00 58.16 195 GLY A CA 1
ATOM 1484 C C . GLY A 1 195 ? -6.058 -7.089 33.360 1.00 58.16 195 GLY A C 1
ATOM 1485 O O . GLY A 1 195 ? -5.679 -5.952 33.660 1.00 58.16 195 GLY A O 1
ATOM 1486 N N . LEU A 1 196 ? -6.288 -7.458 32.098 1.00 60.38 196 LEU A N 1
ATOM 1487 C CA . LEU A 1 196 ? -6.286 -6.542 30.955 1.00 60.38 196 LEU A CA 1
ATOM 1488 C C . LEU A 1 196 ? -7.620 -5.803 30.927 1.00 60.38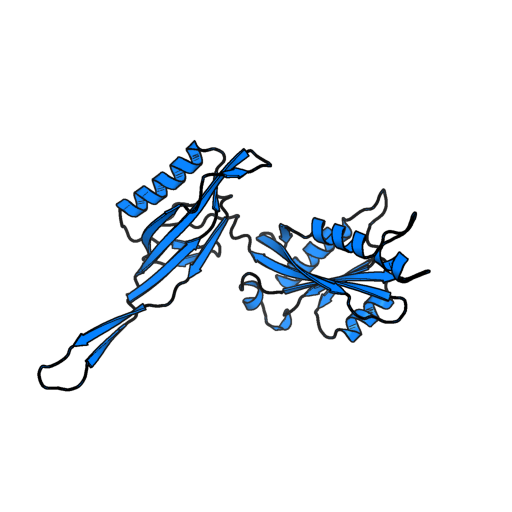 196 LEU A C 1
ATOM 1490 O O . LEU A 1 196 ? -8.651 -6.453 30.888 1.00 60.38 196 LEU A O 1
ATOM 1494 N N . ARG A 1 197 ? -7.605 -4.467 30.942 1.00 70.25 197 ARG A N 1
ATOM 1495 C CA . ARG A 1 197 ? -8.851 -3.685 31.010 1.00 70.25 197 ARG A CA 1
ATOM 1496 C C . ARG A 1 197 ? -9.229 -3.052 29.688 1.00 70.25 197 ARG A C 1
ATOM 1498 O O . ARG A 1 197 ? -10.401 -2.983 29.342 1.00 70.25 197 ARG A O 1
ATOM 1505 N N . GLN A 1 198 ? -8.239 -2.515 28.981 1.00 79.00 198 GLN A N 1
ATOM 1506 C CA . GLN A 1 198 ? -8.514 -1.761 27.772 1.00 79.00 198 GLN A CA 1
ATOM 1507 C C . GLN A 1 198 ? -7.347 -1.749 26.794 1.00 79.00 198 GLN A C 1
ATOM 1509 O O . GLN A 1 198 ? -6.185 -1.919 27.173 1.00 79.00 198 GLN A O 1
ATOM 1514 N N . ARG A 1 199 ? -7.665 -1.492 25.530 1.00 78.94 199 ARG A N 1
ATOM 1515 C CA . ARG A 1 199 ? -6.699 -1.228 24.467 1.00 78.94 199 ARG A CA 1
ATOM 1516 C C . ARG A 1 199 ? -7.137 0.002 23.690 1.00 78.94 199 ARG A C 1
ATOM 1518 O O . ARG A 1 199 ? -8.270 0.052 23.224 1.00 78.94 199 ARG A O 1
ATOM 1525 N N . SER A 1 200 ? -6.243 0.973 23.531 1.00 82.81 200 SER A N 1
ATOM 1526 C CA . SER A 1 200 ? -6.493 2.087 22.613 1.00 82.81 200 SER A CA 1
ATOM 1527 C C . SER A 1 200 ? -6.323 1.598 21.177 1.00 82.81 200 SER A C 1
ATOM 1529 O O . SER A 1 200 ? -5.393 0.845 20.880 1.00 82.81 200 SER A O 1
ATOM 1531 N N . ILE A 1 201 ? -7.230 1.990 20.295 1.00 83.44 201 ILE A N 1
ATOM 1532 C CA . ILE A 1 201 ? -7.139 1.749 18.861 1.00 83.44 201 ILE A CA 1
ATOM 1533 C C . ILE A 1 201 ? -7.393 3.080 18.171 1.00 83.44 201 ILE A C 1
ATOM 1535 O O . ILE A 1 201 ? -8.425 3.694 18.394 1.00 83.44 201 ILE A O 1
ATOM 1539 N N . ILE A 1 202 ? -6.456 3.536 17.352 1.00 85.00 202 ILE A N 1
ATOM 1540 C CA . ILE A 1 202 ? -6.527 4.839 16.697 1.00 85.00 202 ILE A CA 1
ATOM 1541 C C . ILE A 1 202 ? -6.735 4.610 15.211 1.00 85.00 202 ILE A C 1
ATOM 1543 O O . ILE A 1 202 ? -5.994 3.858 14.585 1.00 85.00 202 ILE A O 1
ATOM 1547 N N . TRP A 1 203 ? -7.739 5.255 14.639 1.00 87.25 203 TRP A N 1
ATOM 1548 C CA . TRP A 1 203 ? -7.866 5.410 13.201 1.00 87.25 203 TRP A CA 1
ATOM 1549 C C . TRP A 1 203 ? -7.305 6.772 12.832 1.00 87.25 203 TRP A C 1
ATOM 1551 O O . TRP A 1 203 ? -7.796 7.782 13.322 1.00 87.25 203 TRP A O 1
ATOM 1561 N N . ARG A 1 204 ? -6.280 6.808 11.989 1.00 84.12 204 ARG A N 1
ATOM 1562 C CA . ARG A 1 204 ? -5.637 8.043 11.535 1.00 84.12 204 ARG A CA 1
ATOM 1563 C C . ARG A 1 204 ? -5.566 8.048 10.022 1.00 84.12 204 ARG A C 1
ATOM 1565 O O . ARG A 1 204 ? -5.155 7.052 9.431 1.00 84.12 204 ARG A O 1
ATOM 1572 N N . GLY A 1 205 ? -5.891 9.175 9.410 1.00 83.25 205 GLY A N 1
ATOM 1573 C CA . GLY A 1 205 ? -5.731 9.340 7.975 1.00 83.25 205 GLY A CA 1
ATOM 1574 C C . GLY A 1 205 ? -6.620 10.436 7.420 1.00 83.25 205 GLY A C 1
ATOM 1575 O O . GLY A 1 205 ? -6.837 11.445 8.090 1.00 83.25 205 GLY A O 1
ATOM 1576 N N . ARG A 1 206 ? -7.108 10.226 6.201 1.00 84.12 206 ARG A N 1
ATOM 1577 C CA . ARG A 1 206 ? -7.852 11.205 5.418 1.00 84.12 206 ARG A CA 1
ATOM 1578 C C . ARG A 1 206 ? -9.247 10.698 5.095 1.00 84.12 206 ARG A C 1
ATOM 1580 O O . ARG A 1 206 ? -9.411 9.712 4.379 1.00 84.12 206 ARG A O 1
ATOM 1587 N N . LEU A 1 207 ? -10.255 11.409 5.582 1.00 86.12 207 LEU A N 1
ATOM 1588 C CA . LEU A 1 207 ? -11.630 11.250 5.131 1.00 86.12 207 LEU A CA 1
ATOM 1589 C C . LEU A 1 207 ? -11.783 11.892 3.750 1.00 86.12 207 LEU A C 1
ATOM 1591 O O . LEU A 1 207 ? -11.293 12.999 3.515 1.00 86.12 207 LEU A O 1
ATOM 1595 N N . ARG A 1 208 ? -12.469 11.187 2.853 1.00 83.56 208 ARG A N 1
ATOM 1596 C CA . ARG A 1 208 ? -12.773 11.604 1.483 1.00 83.56 208 ARG A CA 1
ATOM 1597 C C . ARG A 1 208 ? -14.254 11.397 1.202 1.00 83.56 208 ARG A C 1
ATOM 1599 O O . ARG A 1 208 ? -14.809 10.348 1.533 1.00 83.56 208 ARG A O 1
ATOM 1606 N N . ALA A 1 209 ? -14.863 12.393 0.572 1.00 83.69 209 ALA A N 1
ATOM 1607 C CA . ALA A 1 209 ? -16.243 12.363 0.106 1.00 83.69 209 ALA A CA 1
ATOM 1608 C C . ALA A 1 209 ? -16.386 13.160 -1.199 1.00 83.69 209 ALA A C 1
ATOM 1610 O O . ALA A 1 209 ? -15.556 14.014 -1.509 1.00 83.69 209 ALA A O 1
ATOM 1611 N N . SER A 1 210 ? -17.461 12.899 -1.945 1.00 81.75 210 SER A N 1
ATOM 1612 C CA . SER A 1 210 ? -17.738 13.549 -3.235 1.00 81.75 210 SER A CA 1
ATOM 1613 C C . SER A 1 210 ? -17.881 15.069 -3.132 1.00 81.75 210 SER A C 1
ATOM 1615 O O . SER A 1 210 ? -17.549 15.788 -4.068 1.00 81.75 210 SER A O 1
ATOM 1617 N N . ASP A 1 211 ? -18.377 15.564 -1.999 1.00 86.06 211 ASP A N 1
ATOM 1618 C CA . ASP A 1 211 ? -18.566 16.984 -1.732 1.00 86.06 211 ASP A CA 1
ATOM 1619 C C . ASP A 1 211 ? -18.507 17.289 -0.224 1.00 86.06 211 ASP A C 1
ATOM 1621 O O . ASP A 1 211 ? -18.439 16.397 0.627 1.00 86.06 211 ASP A O 1
ATOM 1625 N N . ASP A 1 212 ? -18.529 18.583 0.107 1.00 87.88 212 ASP A N 1
ATOM 1626 C CA . ASP A 1 212 ? -18.469 19.061 1.490 1.00 87.88 212 ASP A CA 1
ATOM 1627 C C . ASP A 1 212 ? -19.690 18.632 2.321 1.00 87.88 212 ASP A C 1
ATOM 1629 O O . ASP A 1 212 ? -19.578 18.498 3.539 1.00 87.88 212 ASP A O 1
ATOM 1633 N N . ALA A 1 213 ? -20.854 18.411 1.700 1.00 89.75 213 ALA A N 1
ATOM 1634 C CA . ALA A 1 213 ? -22.065 18.003 2.406 1.00 89.75 213 ALA A CA 1
ATOM 1635 C C . ALA A 1 213 ? -21.996 16.527 2.821 1.00 89.75 213 ALA A C 1
ATOM 1637 O O . ALA A 1 213 ? -22.318 16.197 3.962 1.00 89.75 213 ALA A O 1
ATOM 1638 N N . ALA A 1 214 ? -21.510 15.658 1.937 1.00 85.75 214 ALA A N 1
ATOM 1639 C CA . ALA A 1 214 ? -21.232 14.261 2.231 1.00 85.75 214 ALA A CA 1
ATOM 1640 C C . ALA A 1 214 ? -20.135 14.125 3.297 1.00 85.75 214 ALA A C 1
ATOM 1642 O O . ALA A 1 214 ? -20.270 13.321 4.218 1.00 85.75 214 ALA A O 1
ATOM 1643 N N . LEU A 1 215 ? -19.091 14.958 3.238 1.00 87.50 215 LEU A N 1
ATOM 1644 C CA . LEU A 1 215 ? -18.053 14.967 4.269 1.00 87.50 215 LEU A CA 1
ATOM 1645 C C . LEU A 1 215 ? -18.601 15.427 5.630 1.00 87.50 215 LEU A C 1
ATOM 1647 O O . LEU A 1 215 ? -18.308 14.804 6.647 1.00 87.50 215 LEU A O 1
ATOM 1651 N N . ASN A 1 216 ? -19.449 16.462 5.650 1.00 90.44 216 ASN A N 1
ATOM 1652 C CA . ASN A 1 216 ? -20.146 16.903 6.865 1.00 90.44 216 ASN A CA 1
ATOM 1653 C C . ASN A 1 216 ? -21.042 15.805 7.452 1.00 90.44 216 ASN A C 1
ATOM 1655 O O . ASN A 1 216 ? -21.140 15.701 8.670 1.00 90.44 216 ASN A O 1
ATOM 1659 N N . ALA A 1 217 ? -21.703 15.005 6.610 1.00 88.69 217 ALA A N 1
ATOM 1660 C CA . ALA A 1 217 ? -22.542 13.902 7.069 1.00 88.69 217 ALA A CA 1
ATOM 1661 C C . ALA A 1 217 ? -21.709 12.808 7.756 1.00 88.69 217 ALA A C 1
ATOM 1663 O O . ALA A 1 217 ? -22.065 12.379 8.847 1.00 88.69 217 ALA A O 1
ATOM 1664 N N . ILE A 1 218 ? -20.559 12.436 7.179 1.00 87.50 218 ILE A N 1
ATOM 1665 C CA . ILE A 1 218 ? -19.626 11.478 7.799 1.00 87.50 218 ILE A CA 1
ATOM 1666 C C . ILE A 1 218 ? -19.132 12.005 9.154 1.00 87.50 218 ILE A C 1
ATOM 1668 O O . ILE A 1 218 ? -19.115 11.270 10.139 1.00 87.50 218 ILE A O 1
ATOM 1672 N N . GLU A 1 219 ? -18.745 13.281 9.226 1.00 89.19 219 GLU A N 1
ATOM 1673 C CA . GLU A 1 219 ? -18.327 13.909 10.485 1.00 89.19 219 GLU A CA 1
ATOM 1674 C C . GLU A 1 219 ? -19.456 13.911 11.528 1.00 89.19 219 GLU A C 1
ATOM 1676 O O . GLU A 1 219 ? -19.212 13.585 12.689 1.00 89.19 219 GLU A O 1
ATOM 1681 N N . ALA A 1 220 ? -20.688 14.227 11.119 1.00 89.56 220 ALA A N 1
ATOM 1682 C CA . ALA A 1 220 ? -21.854 14.223 11.998 1.00 89.56 220 ALA A CA 1
ATOM 1683 C C . ALA A 1 220 ? -22.186 12.816 12.518 1.00 89.56 220 ALA A C 1
ATOM 1685 O O . ALA A 1 220 ? -22.536 12.672 13.688 1.00 89.56 220 ALA A O 1
ATOM 1686 N N . ASP A 1 221 ? -22.026 11.781 11.692 1.00 88.50 221 ASP A N 1
ATOM 1687 C CA . ASP A 1 221 ? -22.205 10.389 12.109 1.00 88.50 221 ASP A CA 1
ATOM 1688 C C . ASP A 1 221 ? -21.154 9.981 13.157 1.00 88.50 221 ASP A C 1
ATOM 1690 O O . ASP A 1 221 ? -21.495 9.365 14.168 1.00 88.50 221 ASP A O 1
ATOM 1694 N N . ILE A 1 222 ? -19.885 10.374 12.973 1.00 88.75 222 ILE A N 1
ATOM 1695 C CA . ILE A 1 222 ? -18.820 10.138 13.966 1.00 88.75 222 ILE A CA 1
ATOM 1696 C C . ILE A 1 222 ? -19.139 10.856 15.284 1.00 88.75 222 ILE A C 1
ATOM 1698 O O . ILE A 1 222 ? -18.991 10.275 16.361 1.00 88.75 222 ILE A O 1
ATOM 1702 N N . GLU A 1 223 ? -19.556 12.121 15.210 1.00 90.25 223 GLU A N 1
ATOM 1703 C CA . GLU A 1 223 ? -19.916 12.928 16.379 1.00 90.25 223 GLU A CA 1
ATOM 1704 C C . GLU A 1 223 ? -21.158 12.367 17.097 1.00 90.25 223 GLU A C 1
ATOM 1706 O O . GLU A 1 223 ? -21.203 12.374 18.329 1.00 90.25 223 GLU A O 1
ATOM 1711 N N . GLY A 1 224 ? -22.120 11.814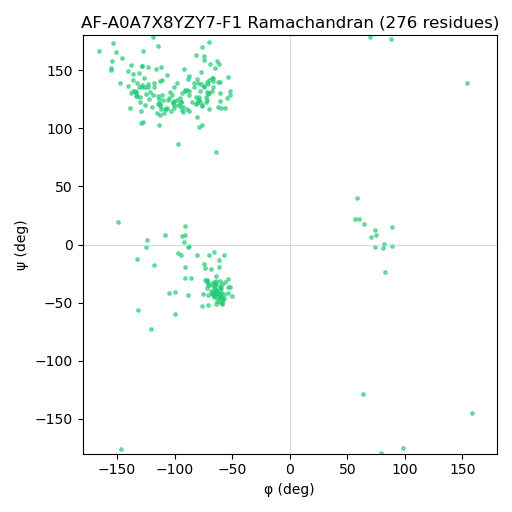 16.354 1.00 87.19 224 GLY A N 1
ATOM 1712 C CA . GLY A 1 224 ? -23.294 11.126 16.891 1.00 87.19 224 GLY A CA 1
ATOM 1713 C C . GLY A 1 224 ? -22.929 9.859 17.666 1.00 87.19 224 GLY A C 1
ATOM 1714 O O . GLY A 1 224 ? -23.299 9.723 18.829 1.00 87.19 224 GLY A O 1
ATOM 1715 N N . GLU A 1 225 ? -22.125 8.972 17.076 1.00 87.62 225 GLU A N 1
ATOM 1716 C CA . GLU A 1 225 ? -21.660 7.751 17.754 1.00 87.62 225 GLU A CA 1
ATOM 1717 C C . GLU A 1 225 ? -20.780 8.069 18.981 1.00 87.62 225 GLU A C 1
ATOM 1719 O O . GLU A 1 225 ? -20.833 7.376 20.002 1.00 87.62 225 GLU A O 1
ATOM 1724 N N . LEU A 1 226 ? -19.990 9.149 18.915 1.00 87.81 226 LEU A N 1
ATOM 1725 C CA . LEU A 1 226 ? -19.229 9.659 20.057 1.00 87.81 226 LEU A CA 1
ATOM 1726 C C . LEU A 1 226 ? -20.150 10.144 21.189 1.00 87.81 226 LEU A C 1
ATOM 1728 O O . LEU A 1 226 ? -19.842 9.909 22.359 1.00 87.81 226 LEU A O 1
ATOM 1732 N N . ALA A 1 227 ? -21.259 10.811 20.861 1.00 86.44 227 ALA A N 1
ATOM 1733 C CA . ALA A 1 227 ? -22.233 11.296 21.838 1.00 86.44 227 ALA A CA 1
ATOM 1734 C C . ALA A 1 227 ? -23.051 10.158 22.472 1.00 86.44 227 ALA A C 1
ATOM 1736 O O . ALA A 1 227 ? -23.313 10.196 23.676 1.00 86.44 227 ALA A O 1
ATOM 1737 N N . ASP A 1 228 ? -23.409 9.136 21.692 1.00 87.12 228 ASP A N 1
ATOM 1738 C CA . ASP A 1 228 ? -24.172 7.973 22.159 1.00 87.12 228 ASP A CA 1
ATOM 1739 C C . ASP A 1 228 ? -23.371 7.103 23.143 1.00 87.12 228 ASP A C 1
ATOM 1741 O O . ASP A 1 228 ? -23.937 6.493 24.060 1.00 87.12 228 ASP A O 1
ATOM 1745 N N . GLY A 1 229 ? -22.046 7.028 22.954 1.00 82.44 229 GLY A N 1
ATOM 1746 C CA . GLY A 1 229 ? -21.115 6.352 23.863 1.00 82.44 229 GLY A CA 1
ATOM 1747 C C . GLY A 1 229 ? -21.324 4.837 23.980 1.00 82.44 229 GLY A C 1
ATOM 1748 O O . GLY A 1 229 ? -20.863 4.221 24.945 1.00 82.44 229 GLY A O 1
ATOM 1749 N N . GLN A 1 230 ? -22.036 4.227 23.030 1.00 86.75 230 GLN A N 1
ATOM 1750 C CA . GLN A 1 230 ? -22.347 2.801 23.051 1.00 86.75 230 GLN A CA 1
ATOM 1751 C C . GLN A 1 230 ? -21.147 1.952 22.631 1.00 86.75 230 GLN A C 1
ATOM 1753 O O . GLN A 1 230 ? -20.322 2.340 21.804 1.00 86.75 230 GLN A O 1
ATOM 1758 N N . ALA A 1 231 ? -21.060 0.753 23.206 1.00 87.56 231 ALA A N 1
ATOM 1759 C CA . ALA A 1 231 ? -20.056 -0.217 22.802 1.00 87.56 231 ALA A CA 1
ATOM 1760 C C . ALA A 1 231 ? -20.489 -0.923 21.511 1.00 87.56 231 ALA A C 1
ATOM 1762 O O . ALA A 1 231 ? -21.569 -1.508 21.440 1.00 87.56 231 ALA A O 1
ATOM 1763 N N . GLY A 1 232 ? -19.613 -0.913 20.512 1.00 87.81 232 GLY A N 1
ATOM 1764 C CA . GLY A 1 232 ? -19.822 -1.537 19.212 1.00 87.81 232 GLY A CA 1
ATOM 1765 C C . GLY A 1 232 ? -18.686 -2.479 18.825 1.00 87.81 232 GLY A C 1
ATOM 1766 O O . GLY A 1 232 ? -17.605 -2.487 19.422 1.00 87.81 232 GLY A O 1
ATOM 1767 N N . ALA A 1 233 ? -18.930 -3.295 17.801 1.00 86.62 233 ALA A N 1
ATOM 1768 C CA . ALA A 1 233 ? -17.862 -4.014 17.119 1.00 86.62 233 ALA A CA 1
ATOM 1769 C C . ALA A 1 233 ? -17.197 -3.075 16.111 1.00 86.62 233 ALA A C 1
ATOM 1771 O O . ALA A 1 233 ? -17.873 -2.482 15.272 1.00 86.62 233 ALA A O 1
ATOM 1772 N N . MET A 1 234 ? -15.880 -2.956 16.201 1.00 85.00 234 MET A N 1
ATOM 1773 C CA . MET A 1 234 ? -15.061 -2.214 15.259 1.00 85.00 234 MET A CA 1
ATOM 1774 C C . MET A 1 234 ? -14.414 -3.202 14.290 1.00 85.00 234 MET A C 1
ATOM 1776 O O . MET A 1 234 ? -13.704 -4.111 14.716 1.00 85.00 234 MET A O 1
ATOM 1780 N N . ILE A 1 235 ? -14.681 -3.062 12.996 1.00 82.12 235 ILE A N 1
ATOM 1781 C CA . ILE A 1 235 ? -14.071 -3.883 11.952 1.00 82.12 235 ILE A CA 1
ATOM 1782 C C . ILE A 1 235 ? -13.084 -3.002 11.209 1.00 82.12 235 ILE A C 1
ATOM 1784 O O . ILE A 1 235 ? -13.464 -2.007 10.593 1.00 82.12 235 ILE A O 1
ATOM 1788 N N . ASP A 1 236 ? -11.808 -3.365 11.283 1.00 73.31 236 ASP A N 1
ATOM 1789 C CA . ASP A 1 236 ? -10.784 -2.643 10.548 1.00 73.31 236 ASP A CA 1
ATOM 1790 C C . ASP A 1 236 ? -10.792 -3.001 9.057 1.00 73.31 236 ASP A C 1
ATOM 1792 O O . ASP A 1 236 ? -11.403 -3.975 8.614 1.00 73.31 236 ASP A O 1
ATOM 1796 N N . ALA A 1 237 ? -10.039 -2.242 8.271 1.00 65.50 237 ALA A N 1
ATOM 1797 C CA . ALA A 1 237 ? -9.905 -2.471 6.839 1.00 65.50 237 ALA A CA 1
ATOM 1798 C C . ALA A 1 237 ? -9.202 -3.799 6.462 1.00 65.50 237 ALA A C 1
ATOM 1800 O O . ALA A 1 237 ? -9.131 -4.170 5.292 1.00 65.50 237 ALA A O 1
ATOM 1801 N N . TRP A 1 238 ? -8.676 -4.549 7.440 1.00 59.59 238 TRP A N 1
ATOM 1802 C CA . TRP A 1 238 ? -8.170 -5.911 7.244 1.00 59.59 238 TRP A CA 1
ATOM 1803 C C . TRP A 1 238 ? -9.245 -6.980 7.514 1.00 59.59 238 TRP A C 1
ATOM 1805 O O . TRP A 1 238 ? -8.934 -8.171 7.426 1.00 59.59 238 TRP A O 1
ATOM 1815 N N . GLY A 1 239 ? -10.478 -6.580 7.845 1.00 67.00 239 GLY A N 1
ATOM 1816 C CA . GLY A 1 239 ? -11.573 -7.465 8.244 1.00 67.00 239 GLY A CA 1
ATOM 1817 C C . GLY A 1 239 ? -11.410 -8.032 9.656 1.00 67.00 239 GLY A C 1
ATOM 1818 O O . GLY A 1 239 ? -12.099 -8.987 10.022 1.00 67.00 239 GLY A O 1
ATOM 1819 N N . ARG A 1 240 ? -10.483 -7.497 10.462 1.00 68.50 240 ARG A N 1
ATOM 1820 C CA . ARG A 1 240 ? -10.323 -7.909 11.859 1.00 68.50 240 ARG A CA 1
ATOM 1821 C C . ARG A 1 240 ? -11.410 -7.238 12.678 1.00 68.50 240 ARG A C 1
ATOM 1823 O O . ARG A 1 240 ? -11.503 -6.015 12.717 1.00 68.50 240 ARG A O 1
ATOM 1830 N N . SER A 1 241 ? -12.205 -8.060 13.351 1.00 78.62 241 SER A N 1
ATOM 1831 C CA . SER A 1 241 ? -13.215 -7.584 14.286 1.00 78.62 241 SER A CA 1
ATOM 1832 C C . SER A 1 241 ? -12.616 -7.401 15.680 1.00 78.62 241 SER A C 1
ATOM 1834 O O . SER A 1 241 ? -11.986 -8.304 16.238 1.00 78.62 241 SER A O 1
ATOM 1836 N N . HIS A 1 242 ? -12.832 -6.218 16.237 1.00 82.06 242 HIS A N 1
ATOM 1837 C CA . HIS A 1 242 ? -12.521 -5.810 17.594 1.00 82.06 242 HIS A CA 1
ATOM 1838 C C . HIS A 1 242 ? -13.848 -5.549 18.314 1.00 82.06 242 HIS A C 1
ATOM 1840 O O . HIS A 1 242 ? -14.510 -4.542 18.081 1.00 82.06 242 HIS A O 1
ATOM 1846 N N . GLY A 1 243 ? -14.272 -6.483 19.164 1.00 83.31 243 GLY A N 1
ATOM 1847 C CA . GLY A 1 243 ? -15.501 -6.329 19.947 1.00 83.31 243 GLY A CA 1
ATOM 1848 C C . GLY A 1 243 ? -15.346 -5.342 21.105 1.00 83.31 243 GLY A C 1
ATOM 1849 O O . GLY A 1 243 ? -14.230 -5.121 21.580 1.00 83.31 243 GLY A O 1
ATOM 1850 N N . SER A 1 244 ? -16.477 -4.817 21.584 1.00 87.50 244 SER A N 1
ATOM 1851 C CA . SER A 1 244 ? -16.582 -3.955 22.772 1.00 87.50 244 SER A CA 1
ATOM 1852 C C . SER A 1 244 ? -15.739 -2.677 22.698 1.00 87.50 244 SER A C 1
ATOM 1854 O O . SER A 1 244 ? -15.111 -2.275 23.677 1.00 87.50 244 SER A O 1
ATOM 1856 N N . CYS A 1 245 ? -15.694 -2.043 21.529 1.00 87.88 245 CYS A N 1
ATOM 1857 C CA . CYS A 1 245 ? -15.039 -0.757 21.330 1.00 87.88 245 CYS A CA 1
ATOM 1858 C C . CYS A 1 245 ? -16.006 0.395 21.611 1.00 87.88 245 CYS A C 1
ATOM 1860 O O . CYS A 1 245 ? -17.171 0.319 21.245 1.00 87.88 245 CYS A O 1
ATOM 1862 N N . VAL A 1 246 ? -15.512 1.472 22.214 1.00 89.12 246 VAL A N 1
ATOM 1863 C CA . VAL A 1 246 ? -16.245 2.735 22.397 1.00 89.12 246 VAL A CA 1
ATOM 1864 C C . VAL A 1 246 ? -15.430 3.855 21.765 1.00 89.12 246 VAL A C 1
ATOM 1866 O O . VAL A 1 246 ? -14.206 3.875 21.925 1.00 89.12 246 VAL A O 1
ATOM 1869 N N . ILE A 1 247 ? -16.075 4.780 21.054 1.00 89.88 247 ILE A N 1
ATOM 1870 C CA . ILE A 1 247 ? -15.396 5.975 20.542 1.00 89.88 247 ILE A CA 1
ATOM 1871 C C . ILE A 1 247 ? -15.094 6.896 21.723 1.00 89.88 247 ILE A C 1
ATOM 1873 O O . ILE A 1 247 ? -15.974 7.252 22.499 1.00 89.88 247 ILE A O 1
ATOM 1877 N N . ARG A 1 248 ? -13.824 7.259 21.885 1.00 88.94 248 ARG A N 1
ATOM 1878 C CA . ARG A 1 248 ? -13.356 8.130 22.965 1.00 88.94 248 ARG A CA 1
ATOM 1879 C C . ARG A 1 248 ? -13.168 9.563 22.503 1.00 88.94 248 ARG A C 1
ATOM 1881 O O . ARG A 1 248 ? -13.445 10.487 23.261 1.00 88.94 248 ARG A O 1
ATOM 1888 N N . SER A 1 249 ? -12.618 9.754 21.308 1.00 90.06 249 SER A N 1
ATOM 1889 C CA . SER A 1 249 ? -12.424 11.090 20.754 1.00 90.06 249 SER A CA 1
ATOM 1890 C C . SER A 1 249 ? -12.368 11.073 19.234 1.00 90.06 249 SER A C 1
ATOM 1892 O O . SER A 1 249 ? -11.938 10.092 18.632 1.00 90.06 249 SER A O 1
ATOM 1894 N N . TYR A 1 250 ? -12.775 12.186 18.633 1.00 91.38 250 TYR A N 1
ATOM 1895 C CA . TYR A 1 250 ? -12.557 12.493 17.228 1.00 91.38 250 TYR A CA 1
ATOM 1896 C C . TYR A 1 250 ? -11.870 13.855 17.127 1.00 91.38 250 TYR A C 1
ATOM 1898 O O . TYR A 1 250 ? -12.224 14.794 17.844 1.00 91.38 250 TYR A O 1
ATOM 1906 N N . LYS A 1 251 ? -10.848 13.955 16.277 1.00 91.69 251 LYS A N 1
ATOM 1907 C CA . LYS A 1 251 ? -10.082 15.179 16.046 1.00 91.69 251 LYS A CA 1
ATOM 1908 C C . LYS A 1 251 ? -9.879 15.389 14.559 1.00 91.69 251 LYS A C 1
ATOM 1910 O O . LYS A 1 251 ? -9.414 14.496 13.858 1.00 91.69 251 LYS A O 1
ATOM 1915 N N . ARG A 1 252 ? -10.146 16.609 14.108 1.00 91.00 252 ARG A N 1
ATOM 1916 C CA . ARG A 1 252 ? -9.768 17.081 12.775 1.00 91.00 252 ARG A CA 1
ATOM 1917 C C . ARG A 1 252 ? -8.320 17.556 12.823 1.00 91.00 252 ARG A C 1
ATOM 1919 O O . ARG A 1 252 ? -7.924 18.243 13.767 1.00 91.00 252 ARG A O 1
ATOM 1926 N N . VAL A 1 253 ? -7.531 17.175 11.831 1.00 87.69 253 VAL A N 1
ATOM 1927 C CA . VAL A 1 253 ? -6.125 17.554 11.699 1.00 87.69 253 VAL A CA 1
ATOM 1928 C C . VAL A 1 253 ? -6.003 18.463 10.485 1.00 87.69 253 VAL A C 1
ATOM 1930 O O . VAL A 1 253 ? -6.311 18.059 9.374 1.00 87.69 253 VAL A O 1
ATOM 1933 N N . GLY A 1 254 ? -5.556 19.699 10.692 1.00 85.19 254 GLY A N 1
ATOM 1934 C CA . GLY A 1 254 ? -5.373 20.654 9.598 1.00 85.19 254 GLY A CA 1
ATOM 1935 C C . GLY A 1 254 ? -6.676 21.171 8.961 1.00 85.19 254 GLY A C 1
ATOM 1936 O O . GLY A 1 254 ? -7.780 20.822 9.393 1.00 85.19 254 GLY A O 1
ATOM 1937 N N . PRO A 1 255 ? -6.549 22.074 7.971 1.00 87.38 255 PRO A N 1
ATOM 1938 C CA . PRO A 1 255 ? -7.686 22.639 7.254 1.00 87.38 255 PRO A CA 1
ATOM 1939 C C . PRO A 1 255 ? -8.294 21.627 6.276 1.00 87.38 255 PRO A C 1
ATOM 1941 O O . PRO A 1 255 ? -7.640 20.669 5.865 1.00 87.38 255 PRO A O 1
ATOM 1944 N N . ARG A 1 256 ? -9.535 21.885 5.851 1.00 89.69 256 ARG A N 1
ATOM 1945 C CA . ARG A 1 256 ? -10.154 21.140 4.750 1.00 89.69 256 ARG A CA 1
ATOM 1946 C C . ARG A 1 256 ? -9.381 21.331 3.456 1.00 89.69 256 ARG A C 1
ATOM 1948 O O . ARG A 1 256 ? -8.950 22.441 3.141 1.00 89.69 256 ARG A O 1
ATOM 1955 N N . GLY A 1 257 ? -9.254 20.243 2.712 1.00 87.06 257 GLY A N 1
ATOM 1956 C CA . GLY A 1 257 ? -8.650 20.216 1.391 1.00 87.06 257 GLY A CA 1
ATOM 1957 C C . GLY A 1 257 ? -9.665 19.868 0.312 1.00 87.06 257 GLY A C 1
ATOM 1958 O O . GLY A 1 257 ? -10.790 19.446 0.589 1.00 87.06 257 GLY A O 1
ATOM 1959 N N . ARG A 1 258 ? -9.224 20.010 -0.934 1.00 77.81 258 ARG A N 1
ATOM 1960 C CA . ARG A 1 258 ? -9.888 19.428 -2.095 1.00 77.81 258 ARG A CA 1
ATOM 1961 C C . ARG A 1 258 ? -8.891 18.607 -2.885 1.00 77.81 258 ARG A C 1
ATOM 1963 O O . ARG A 1 258 ? -7.721 18.977 -2.962 1.00 77.81 258 ARG A O 1
ATOM 1970 N N . ASP A 1 259 ? -9.358 17.497 -3.430 1.00 68.06 259 ASP A N 1
ATOM 1971 C CA . ASP A 1 259 ? -8.582 16.708 -4.374 1.00 68.06 259 ASP A CA 1
ATOM 1972 C C . ASP A 1 259 ? -8.468 17.481 -5.699 1.00 68.06 259 ASP A C 1
ATOM 1974 O O . ASP A 1 259 ? -9.458 18.004 -6.214 1.00 68.06 259 ASP A O 1
ATOM 1978 N N . GLU A 1 260 ? -7.251 17.603 -6.226 1.00 59.34 260 GLU A N 1
ATOM 1979 C CA . GLU A 1 260 ? -6.967 18.382 -7.437 1.00 59.34 260 GLU A CA 1
ATOM 1980 C C . GLU A 1 260 ? -7.452 17.691 -8.721 1.00 59.34 260 GLU A C 1
ATOM 1982 O O . GLU A 1 260 ? -7.634 18.358 -9.739 1.00 59.34 260 GLU A O 1
ATOM 1987 N N . LEU A 1 261 ? -7.671 16.372 -8.686 1.00 61.53 261 LEU A N 1
ATOM 1988 C CA . LEU A 1 261 ? -8.055 15.576 -9.852 1.00 61.53 261 LEU A CA 1
ATOM 1989 C C . LEU A 1 261 ? -9.570 15.522 -10.041 1.00 61.53 261 LEU A C 1
ATOM 1991 O O . LEU A 1 261 ? -10.047 15.651 -11.168 1.00 61.53 261 LEU A O 1
ATOM 1995 N N . ASP A 1 262 ? -10.326 15.323 -8.962 1.00 66.00 262 ASP A N 1
ATOM 1996 C CA . ASP A 1 262 ? -11.779 15.110 -9.035 1.00 66.00 262 ASP A CA 1
ATOM 1997 C C . ASP A 1 262 ? -12.611 16.084 -8.187 1.00 66.00 262 ASP A C 1
ATOM 1999 O O . ASP A 1 262 ? -13.841 16.055 -8.240 1.00 66.00 262 ASP A O 1
ATOM 2003 N N . GLY A 1 263 ? -11.967 16.986 -7.441 1.00 68.81 263 GLY A N 1
ATOM 2004 C CA . GLY A 1 263 ? -12.645 17.995 -6.632 1.00 68.81 263 GLY A CA 1
ATOM 2005 C C . GLY A 1 263 ? -13.283 17.467 -5.346 1.00 68.81 263 GLY A C 1
ATOM 2006 O O . GLY A 1 263 ? -13.986 18.243 -4.687 1.00 68.81 263 GLY A O 1
ATOM 2007 N N . SER A 1 264 ? -13.031 16.202 -4.980 1.00 75.19 264 SER A N 1
ATOM 2008 C CA . SER A 1 264 ? -13.517 15.579 -3.744 1.00 75.19 264 SER A CA 1
ATOM 2009 C C . SER A 1 264 ? -13.136 16.399 -2.515 1.00 75.19 264 SER A C 1
ATOM 2011 O O . SER A 1 264 ? -12.041 16.961 -2.436 1.00 75.19 264 SER A O 1
ATOM 2013 N N . ALA A 1 265 ? -14.022 16.434 -1.524 1.00 83.88 265 ALA A N 1
ATOM 2014 C CA . ALA A 1 265 ? -13.748 17.068 -0.245 1.00 83.88 265 ALA A CA 1
ATOM 2015 C C . ALA A 1 265 ? -12.873 16.153 0.622 1.00 83.88 265 ALA A C 1
ATOM 2017 O O . ALA A 1 265 ? -13.156 14.959 0.768 1.00 83.88 265 ALA A O 1
ATOM 2018 N N . LEU A 1 266 ? -11.815 16.723 1.204 1.00 83.94 266 LEU A N 1
ATOM 2019 C CA . LEU A 1 266 ? -10.822 16.003 1.999 1.00 83.94 266 LEU A CA 1
ATOM 2020 C C . LEU A 1 266 ? -10.718 16.594 3.408 1.00 83.94 266 LEU A C 1
ATOM 2022 O O . LEU A 1 266 ? -10.614 17.813 3.574 1.00 83.94 266 LEU A O 1
ATOM 2026 N N . GLN A 1 267 ? -10.667 15.731 4.422 1.00 90.44 267 GLN A N 1
ATOM 2027 C CA . GLN A 1 267 ? -10.380 16.125 5.803 1.00 90.44 267 GLN A CA 1
ATOM 2028 C C . GLN A 1 267 ? -9.448 15.113 6.465 1.00 90.44 267 GLN A C 1
ATOM 2030 O O . GLN A 1 267 ? -9.814 13.957 6.674 1.00 90.44 267 GLN A O 1
ATOM 2035 N N . ASP A 1 268 ? -8.256 15.563 6.854 1.00 86.75 268 ASP A N 1
ATOM 2036 C CA . ASP A 1 268 ? -7.365 14.760 7.690 1.00 86.75 268 ASP A CA 1
ATOM 2037 C C . ASP A 1 268 ? -7.923 14.693 9.120 1.00 86.75 268 ASP A C 1
ATOM 2039 O O . ASP A 1 268 ? -8.468 15.672 9.646 1.00 86.75 268 ASP A O 1
ATOM 2043 N N . GLY A 1 269 ? -7.830 13.528 9.758 1.00 87.94 269 GLY A N 1
ATOM 2044 C CA . GLY A 1 269 ? -8.451 13.301 11.055 1.00 87.94 269 GLY A CA 1
ATOM 2045 C C . GLY A 1 269 ? -7.971 12.059 11.797 1.00 87.94 269 GLY A C 1
ATOM 2046 O O . GLY A 1 269 ? -7.308 11.168 11.258 1.00 87.94 269 GLY A O 1
ATOM 2047 N N . GLU A 1 270 ? -8.325 12.025 13.077 1.00 89.56 270 GLU A N 1
ATOM 2048 C CA . GLU A 1 270 ? -8.027 10.944 14.008 1.00 89.56 270 GLU A CA 1
ATOM 2049 C C . GLU A 1 270 ? -9.271 10.577 14.816 1.00 89.56 270 GLU A C 1
ATOM 2051 O O . GLU A 1 270 ? -9.876 11.443 15.446 1.00 89.56 270 GLU A O 1
ATOM 2056 N N . ILE A 1 271 ? -9.624 9.293 14.841 1.00 89.81 271 ILE A N 1
ATOM 2057 C CA . ILE A 1 271 ? -10.670 8.735 15.703 1.00 89.81 271 ILE A CA 1
ATOM 2058 C C . ILE A 1 271 ? -10.003 7.774 16.688 1.00 89.81 271 ILE A C 1
ATOM 2060 O O . ILE A 1 271 ? -9.358 6.805 16.291 1.00 89.81 271 ILE A O 1
ATOM 2064 N N . GLU A 1 272 ? -10.143 8.030 17.983 1.00 90.31 272 GLU A N 1
ATOM 2065 C CA . GLU A 1 272 ? -9.655 7.150 19.041 1.00 90.31 272 GLU A CA 1
ATOM 2066 C C . GLU A 1 272 ? -10.795 6.275 19.558 1.00 90.31 272 GLU A C 1
ATOM 2068 O O . GLU A 1 272 ? -11.802 6.773 20.060 1.00 90.31 272 GLU A O 1
ATOM 2073 N N . PHE A 1 273 ? -10.588 4.965 19.516 1.00 88.62 273 PHE A N 1
ATOM 2074 C CA . PHE A 1 273 ? -11.440 3.951 20.114 1.00 88.62 273 PHE A CA 1
ATOM 2075 C C . PHE A 1 273 ? -10.763 3.363 21.352 1.00 88.62 273 PHE A C 1
ATOM 2077 O O . PHE A 1 273 ? -9.547 3.162 21.397 1.00 88.62 273 PHE A O 1
ATOM 2084 N N . VAL A 1 274 ? -11.565 3.006 22.346 1.00 87.62 274 VAL A N 1
ATOM 2085 C CA . VAL A 1 274 ? -11.140 2.207 23.494 1.00 87.62 274 VAL A CA 1
ATOM 2086 C C . VAL A 1 274 ? -11.838 0.863 23.410 1.00 87.62 274 VAL A C 1
ATOM 2088 O O . VAL A 1 274 ? -13.049 0.769 23.576 1.00 87.62 274 VAL A O 1
ATOM 2091 N N . GLN A 1 275 ? -11.069 -0.188 23.144 1.00 84.62 275 GLN A N 1
ATOM 2092 C CA . GLN A 1 275 ? -11.539 -1.559 23.267 1.00 84.62 275 GLN A CA 1
ATOM 2093 C C . GLN A 1 275 ? -11.573 -1.942 24.743 1.00 84.62 275 GLN A C 1
ATOM 2095 O O . GLN A 1 275 ? -10.527 -1.956 25.390 1.00 84.62 275 GLN A O 1
ATOM 2100 N N . LEU A 1 276 ? -12.752 -2.275 25.256 1.00 81.50 276 LEU A N 1
ATOM 2101 C CA . LEU A 1 276 ? -12.948 -2.802 26.600 1.00 81.50 276 LEU A CA 1
ATOM 2102 C C . LEU A 1 276 ? -12.631 -4.301 26.593 1.00 81.50 276 LEU A C 1
ATOM 2104 O O . LEU A 1 276 ? -13.208 -5.069 25.823 1.00 81.50 276 LEU A O 1
ATOM 2108 N N . LEU A 1 277 ? -11.679 -4.706 27.427 1.00 69.75 277 LEU A N 1
ATOM 2109 C CA . LEU A 1 277 ? -11.280 -6.097 27.614 1.00 69.75 277 LEU A CA 1
ATOM 2110 C C . LEU A 1 277 ? -11.843 -6.554 28.965 1.00 69.75 277 LEU A C 1
ATOM 2112 O O . LEU A 1 277 ? -11.659 -5.863 29.969 1.00 69.75 277 LEU A O 1
ATOM 2116 N N . GLY A 1 278 ? -12.611 -7.645 28.938 1.00 58.31 278 GLY A N 1
ATOM 2117 C CA . GLY A 1 278 ? -13.257 -8.237 30.115 1.00 58.31 278 GLY A CA 1
ATOM 2118 C C . GLY A 1 278 ? -12.293 -8.984 31.022 1.00 58.31 278 GLY A C 1
ATOM 2119 O O . GLY A 1 278 ? -11.278 -9.506 30.504 1.00 58.31 278 GLY A O 1
#

Solvent-accessible surface area (backbone atoms only — not comparable to full-atom values): 15021 Å² total; per-residue (Å²): 132,59,70,69,58,42,36,48,50,40,52,43,52,58,57,64,67,37,61,55,85,99,41,60,59,46,68,32,71,47,71,47,77,68,83,51,74,69,61,51,52,60,51,58,74,72,53,60,65,36,28,39,38,42,27,40,50,58,70,91,71,44,75,70,60,76,71,44,74,74,40,78,36,36,36,41,37,38,36,35,63,34,84,87,43,64,67,43,30,41,70,23,56,101,89,40,89,7,45,53,57,52,47,52,55,50,47,63,64,44,45,69,34,75,29,70,89,45,25,27,32,38,77,74,53,73,46,78,43,94,58,62,92,55,42,46,34,40,38,36,34,23,18,45,34,67,48,34,42,68,44,39,38,26,47,64,86,40,64,67,38,36,51,73,12,46,59,44,80,46,79,51,67,80,39,69,40,67,51,76,50,67,56,94,94,53,96,59,75,48,72,46,81,72,48,56,41,35,29,45,35,34,37,41,38,34,40,32,24,81,33,65,66,56,40,50,47,43,52,49,51,48,52,46,51,44,70,69,54,56,71,23,43,34,30,44,49,85,71,50,76,41,61,46,22,26,51,73,46,78,44,79,43,80,72,80,47,64,41,91,88,80,57,26,24,31,39,37,33,38,39,35,30,38,29,54,42,125

Secondary structure (DSSP, 8-state):
--HHHHHHHHHHHHHHT-EETTEES-SEEEEEE---HHHHHHHHTTSPSSEEEEEETTGGG-TTGGGSTT-EEEEEEEEEE-SS-HHHHHH-BTTB--HHHHHHHHHHHHTT-EETTTEEEEEEEEEE---STTEEEEEEEEEEEE-TTSS--EETTEESS-TT-EEEEEEEEEEEEEEEE--TT-SS-EEEEEEEEEEEEEEEEEEEESSHHHHHHHHHHHHHHHHH---EEEE-TT--EEEEEEEEEEEEEEEEEE-TTT--EEEEEEEEEEEE--

pLDDT: mean 78.85, std 11.0, range [43.72, 94.12]

Radius of gyration: 25.27 Å; Cα contacts (8 Å, |Δi|>4): 597; chains: 1; bounding box: 56×42×90 Å